Protein AF-A0A6J1DW12-F1 (afdb_monomer)

Solvent-accessible surface area (backbone atoms only — not comparable to full-atom values): 12666 Å² total; per-residue (Å²): 108,66,71,52,35,78,75,58,51,56,48,60,45,80,98,76,54,45,93,68,69,43,77,69,48,71,54,58,47,80,62,84,46,69,68,57,51,53,48,48,27,53,48,54,44,48,38,48,75,67,55,48,56,74,38,72,44,36,84,41,14,47,34,79,64,54,98,93,36,70,59,45,66,39,55,39,16,43,21,27,68,81,66,79,46,66,58,37,88,59,51,67,42,53,46,52,60,66,76,49,89,75,72,62,91,86,58,88,69,82,87,67,42,72,56,70,40,50,86,69,24,28,12,39,24,67,41,96,84,57,53,32,48,29,56,36,60,52,93,69,38,38,52,26,41,66,84,51,77,71,30,31,46,21,35,65,90,79,62,33,13,46,27,60,72,46,78,77,28,55,38,29,43,32,85,64,46,82,48,55,43,8,24,33,28,62,65,23,93,84,52,75,46,44,26,28,44,49,97,88,69,50,49,31,17,72,38,64,72,44,99,89,46,45,44,37,20,23,32,73,65,70,89,46,121

Radius of gyration: 19.71 Å; Cα contacts (8 Å, |Δi|>4): 432; chains: 1; bounding box: 54×45×56 Å

Sequence (225 aa):
MNGFIDHAGFVMEGSNPFPLFVSEYGYDQREVNDAENRFMNCFTAHLAQKDMDWVLWDWQGSYYYREGQAEPVETFGIFDSNWTQIKNHTFEKKFQLLQTMLQDPTSNASSSYVMYHPQSGQCILASNDNKGIFLSSCSTSSRWSHGGDGTSIKITTTGLCLKA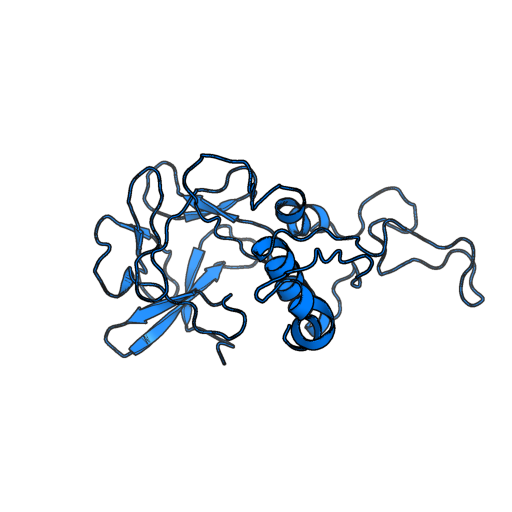NGEGLRVSLSSDCLSQQSVWRAISNSKLHLATFTQDGKNFCLQIESSNSSKIVTRSCICAN

Secondary structure (DSSP, 8-state):
-HHHHHHTGGGGSSSS-----EEEE---TT---HHHHHHHHHHHHHHHHHT--EEES---SB-SEETTEES-B-SSSSB-TTSSSBSSTTHHHHHTGGGS----TT--SPP-B--EETTTTEEEEE-TTSSBEEEE-GGGPPPEEE-STTB-EEETTT--EEE--STTPBPEEES--SSGGG-BEE-STTS--EEEE-TTS-EEEEEESSTT--BEEEEE--S--

Foldseek 3Di:
DVVCCVPFVVQCDDDHHDAGAAEEDFDQLVCPDPVRLVVQLLVLVVCLVVLHHYDYPDQDAFDCDDDHDGQHGDRRHQAHSVNPHGPRPQVCLLCVSSVDRQDDPPDPDDDWDWAADNSRSWTWAADPVQWAIFTDRSVRTFTWDDPAAFFFIAGPPPRWTWFAPDALDFITTHPPGNDQRRGWHQQAPSSSFIWGADPVGFIWTWDASDPPTRTIHTHGDDPSD

Mean predicted aligned error: 4.24 Å

pLDDT: mean 93.61, std 4.01, range [58.44, 98.06]

Organism: Momordica charantia (NCBI:txid3673)

Nearest PDB structures (foldseek):
  1ups-assembly2_B  TM=7.091E-01  e=2.714E-03  Clostridium perfringens
  2f2f-assembly2_D  TM=6.034E-01  e=5.301E-03  Aggregatibacter actinomycetemcomitans
  6ifb-assembly1_B  TM=5.621E-01  e=2.579E-02  Entamoeba histolytica HM-1:IMSS
  6ifa-assembly2_C  TM=5.456E-01  e=2.913E-02  Entamoeba histolytica HM-1:IMSS
  7zoi-assembly1_A  TM=5.850E-01  e=5.405E-01  Chitinophaga pinensis DSM 2588

InterPro domains:
  IPR017853 Glycoside hydrolase superfamily [SSF51445] (16-95)
  IPR035992 Ricin B-like lectins [SSF50370] (112-222)

Structure (mmCIF, N/CA/C/O backbone):
data_AF-A0A6J1DW12-F1
#
_entry.id   AF-A0A6J1DW12-F1
#
loop_
_atom_site.group_PDB
_atom_site.id
_atom_site.type_symbol
_atom_site.label_atom_id
_atom_site.label_alt_id
_atom_site.label_comp_id
_atom_site.label_asym_id
_atom_site.label_entity_id
_atom_site.label_seq_id
_atom_site.pdbx_PDB_ins_code
_atom_site.Cartn_x
_atom_site.Cartn_y
_atom_site.Cartn_z
_atom_site.occupancy
_atom_site.B_iso_or_equiv
_atom_site.auth_seq_id
_atom_site.auth_comp_id
_atom_site.auth_asym_id
_atom_site.auth_atom_id
_atom_site.pdbx_PDB_model_num
ATOM 1 N N . MET A 1 1 ? -5.446 -6.924 -11.463 1.00 87.38 1 MET A N 1
ATOM 2 C CA . MET A 1 1 ? -4.769 -7.913 -10.600 1.00 87.38 1 MET A CA 1
ATOM 3 C C . MET A 1 1 ? -5.013 -9.335 -11.067 1.00 87.38 1 MET A C 1
ATOM 5 O O . MET A 1 1 ? -4.037 -10.049 -11.197 1.00 87.38 1 MET A O 1
ATOM 9 N N . ASN A 1 2 ? -6.250 -9.708 -11.420 1.00 85.81 2 ASN A N 1
ATOM 10 C CA . ASN A 1 2 ? -6.590 -11.042 -11.949 1.00 85.81 2 ASN A CA 1
ATOM 11 C C . ASN A 1 2 ? -5.592 -11.554 -12.997 1.00 85.81 2 ASN A C 1
ATOM 13 O O . ASN A 1 2 ? -5.022 -12.609 -12.798 1.00 85.81 2 ASN A O 1
ATOM 17 N N . GLY A 1 3 ? -5.239 -10.742 -14.002 1.00 90.56 3 GLY A N 1
ATOM 18 C CA . GLY A 1 3 ? -4.232 -11.138 -14.995 1.00 90.56 3 GLY A CA 1
ATOM 19 C C . GLY A 1 3 ? -2.885 -11.590 -14.406 1.00 90.56 3 GLY A C 1
ATOM 20 O O . GLY A 1 3 ? -2.345 -12.588 -14.861 1.00 90.56 3 GLY A O 1
ATOM 21 N N . PHE A 1 4 ? -2.362 -10.926 -13.369 1.00 92.31 4 PHE A N 1
ATOM 22 C CA . PHE A 1 4 ? -1.130 -11.366 -12.698 1.00 92.31 4 PHE A CA 1
ATOM 23 C C . PHE A 1 4 ? -1.331 -12.692 -11.953 1.00 92.31 4 PHE A C 1
ATOM 25 O O . PHE A 1 4 ? -0.491 -13.583 -12.043 1.00 92.31 4 PHE A O 1
ATOM 32 N N . ILE A 1 5 ? -2.457 -12.843 -11.252 1.00 91.62 5 ILE A N 1
ATOM 33 C CA . ILE A 1 5 ? -2.786 -14.072 -10.517 1.00 91.62 5 ILE A CA 1
ATOM 34 C C . ILE A 1 5 ? -2.933 -15.254 -11.474 1.00 91.62 5 ILE A C 1
ATOM 36 O O . ILE A 1 5 ? -2.295 -16.281 -11.271 1.00 91.62 5 ILE A O 1
ATOM 40 N N . ASP A 1 6 ? -3.696 -15.075 -12.547 1.00 92.50 6 ASP A N 1
ATOM 41 C CA . ASP A 1 6 ? -4.030 -16.132 -13.499 1.00 92.50 6 ASP A CA 1
ATOM 42 C C . ASP A 1 6 ? -2.799 -16.634 -14.273 1.00 92.50 6 ASP A C 1
ATOM 44 O O . ASP A 1 6 ? -2.749 -17.801 -14.650 1.00 92.50 6 ASP A O 1
ATOM 48 N N . HIS A 1 7 ? -1.796 -15.775 -14.500 1.00 93.81 7 HIS A N 1
ATOM 49 C CA . HIS A 1 7 ? -0.618 -16.115 -15.310 1.00 93.81 7 HIS A CA 1
ATOM 50 C C . HIS A 1 7 ? 0.642 -16.423 -14.494 1.00 93.81 7 HIS A C 1
ATOM 52 O O . HIS A 1 7 ? 1.516 -17.130 -14.990 1.00 93.81 7 HIS A O 1
ATOM 58 N N . ALA A 1 8 ? 0.761 -15.898 -13.273 1.00 93.31 8 ALA A N 1
ATOM 59 C CA . ALA A 1 8 ? 1.947 -16.080 -12.437 1.00 93.31 8 ALA A CA 1
ATOM 60 C C . ALA A 1 8 ? 1.587 -16.411 -10.986 1.00 93.31 8 ALA A C 1
ATOM 62 O O . ALA A 1 8 ? 2.102 -17.377 -10.434 1.00 93.31 8 ALA A O 1
ATOM 63 N N . GLY A 1 9 ? 0.683 -15.646 -10.368 1.00 92.75 9 GLY A N 1
ATOM 64 C CA . GLY A 1 9 ? 0.400 -15.753 -8.934 1.00 92.75 9 GLY A CA 1
ATOM 65 C C . GLY A 1 9 ? -0.174 -17.099 -8.479 1.00 92.75 9 GLY A C 1
ATOM 66 O O . GLY A 1 9 ? 0.033 -17.478 -7.327 1.00 92.75 9 GLY A O 1
ATOM 67 N N . PHE A 1 10 ? -0.838 -17.844 -9.369 1.00 92.69 10 PHE A N 1
ATOM 68 C CA . PHE A 1 10 ? -1.450 -19.142 -9.065 1.00 92.69 10 PHE A CA 1
ATOM 69 C C . PHE A 1 10 ? -0.459 -20.177 -8.507 1.00 92.69 10 PHE A C 1
ATOM 71 O O . PHE A 1 10 ? -0.871 -21.077 -7.779 1.00 92.69 10 PHE A O 1
ATOM 78 N N . VAL A 1 11 ? 0.842 -20.055 -8.811 1.00 94.25 11 VAL A N 1
ATOM 79 C CA . VAL A 1 11 ? 1.869 -21.000 -8.332 1.00 94.25 11 VAL A CA 1
ATOM 80 C C . VAL A 1 11 ? 2.087 -20.931 -6.820 1.00 94.25 11 VAL A C 1
ATOM 82 O O . VAL A 1 11 ? 2.581 -21.890 -6.237 1.00 94.25 11 VAL A O 1
ATOM 85 N N . MET A 1 12 ? 1.710 -19.821 -6.179 1.00 92.88 12 MET A N 1
ATOM 86 C CA . MET A 1 12 ? 1.839 -19.628 -4.730 1.00 92.88 12 MET A CA 1
ATOM 87 C C . MET A 1 12 ? 0.662 -20.218 -3.937 1.00 92.88 12 MET A C 1
ATOM 89 O O . MET A 1 12 ? 0.625 -20.095 -2.713 1.00 92.88 12 MET A O 1
ATOM 93 N N . GLU A 1 13 ? -0.328 -20.809 -4.607 1.00 90.19 13 GLU A N 1
ATOM 94 C CA . GLU A 1 13 ? -1.544 -21.338 -3.986 1.00 90.19 13 GLU A CA 1
ATOM 95 C C . GLU A 1 13 ? -1.642 -22.869 -4.133 1.00 90.19 13 GLU A C 1
ATOM 97 O O . GLU A 1 13 ? -0.903 -23.504 -4.884 1.00 90.19 13 GLU A O 1
ATOM 102 N N . GLY A 1 14 ? -2.568 -23.486 -3.394 1.00 89.25 14 GLY A N 1
ATOM 103 C CA . GLY A 1 14 ? -2.809 -24.932 -3.435 1.00 89.25 14 GLY A CA 1
ATOM 104 C C . GLY A 1 14 ? -1.995 -25.744 -2.421 1.00 89.25 14 GLY A C 1
ATOM 105 O O . GLY A 1 14 ? -1.444 -25.215 -1.460 1.00 89.25 14 GLY A O 1
ATOM 106 N N . SER A 1 15 ? -1.975 -27.069 -2.602 1.00 92.75 15 SER A N 1
ATOM 107 C CA . SER A 1 15 ? -1.373 -28.012 -1.644 1.00 92.75 15 SER A CA 1
ATOM 108 C C . SER A 1 15 ? 0.153 -28.088 -1.707 1.00 92.75 15 SER A C 1
ATOM 110 O O . SER A 1 15 ? 0.763 -28.628 -0.789 1.00 92.75 15 SER A O 1
ATOM 112 N N . ASN A 1 16 ? 0.763 -27.604 -2.792 1.00 92.12 16 ASN A N 1
ATOM 113 C CA . ASN A 1 16 ? 2.212 -27.583 -2.977 1.00 92.12 16 ASN A CA 1
ATOM 114 C C . ASN A 1 16 ? 2.639 -26.257 -3.631 1.00 92.12 16 ASN A C 1
ATOM 116 O O . ASN A 1 16 ? 2.881 -26.231 -4.841 1.00 92.12 16 ASN A O 1
ATOM 120 N N . PRO A 1 17 ? 2.644 -25.154 -2.865 1.00 92.88 17 PRO A N 1
ATOM 121 C CA . PRO A 1 17 ? 2.970 -23.837 -3.392 1.00 92.88 17 PRO A CA 1
ATOM 122 C C . PRO A 1 17 ? 4.456 -23.738 -3.761 1.00 92.88 17 PRO A C 1
ATOM 124 O O . PRO A 1 17 ? 5.318 -24.304 -3.088 1.00 92.88 17 PRO A O 1
ATOM 127 N N . PHE A 1 18 ? 4.754 -22.978 -4.812 1.00 93.69 18 PHE A N 1
ATOM 128 C CA . PHE A 1 18 ? 6.108 -22.633 -5.239 1.00 93.69 18 PHE A CA 1
ATOM 129 C C . PHE A 1 18 ? 6.412 -21.160 -4.942 1.00 93.69 18 PHE A C 1
ATOM 131 O O . PHE A 1 18 ? 5.520 -20.315 -5.064 1.00 93.69 18 PHE A O 1
ATOM 138 N N . PRO A 1 19 ? 7.666 -20.828 -4.579 1.00 91.38 19 PRO A N 1
ATOM 139 C CA . PRO A 1 19 ? 8.071 -19.440 -4.421 1.00 91.38 19 PRO A CA 1
ATOM 140 C C . PRO A 1 19 ? 7.967 -18.709 -5.764 1.00 91.38 19 PRO A C 1
ATOM 142 O O . PRO A 1 19 ? 8.389 -19.227 -6.800 1.00 91.38 19 PRO A O 1
ATOM 145 N N . LEU A 1 20 ? 7.424 -17.494 -5.732 1.00 94.31 20 LEU A N 1
ATOM 146 C CA . LEU A 1 20 ? 7.337 -16.606 -6.884 1.00 94.31 20 LEU A CA 1
ATOM 147 C C . LEU A 1 20 ? 8.097 -15.319 -6.579 1.00 94.31 20 LEU A C 1
ATOM 149 O O . LEU A 1 20 ? 7.815 -14.637 -5.598 1.00 94.31 20 LEU A O 1
ATOM 153 N N . PHE A 1 21 ? 9.027 -14.987 -7.462 1.00 95.25 21 PHE A N 1
ATOM 154 C CA . PHE A 1 21 ? 9.823 -13.771 -7.417 1.00 95.25 21 PHE A CA 1
ATOM 155 C C . PHE A 1 21 ? 9.445 -12.889 -8.606 1.00 95.25 21 PHE A C 1
ATOM 157 O O . PHE A 1 21 ? 9.501 -13.340 -9.753 1.00 95.25 21 PHE A O 1
ATOM 164 N N . VAL A 1 22 ? 9.052 -11.638 -8.350 1.00 96.38 22 VAL A N 1
ATOM 165 C CA . VAL A 1 22 ? 8.739 -10.677 -9.418 1.00 96.38 22 VAL A CA 1
ATOM 166 C C . VAL A 1 22 ? 10.044 -10.077 -9.928 1.00 96.38 22 VAL A C 1
ATOM 168 O O . VAL A 1 22 ? 10.490 -9.036 -9.453 1.00 96.38 22 VAL A O 1
ATOM 171 N N . SER A 1 23 ? 10.673 -10.756 -10.884 1.00 95.06 23 SER A N 1
ATOM 172 C CA . SER A 1 23 ? 12.010 -10.402 -11.374 1.00 95.06 23 SER A CA 1
ATOM 173 C C . SER A 1 23 ? 12.074 -9.095 -12.161 1.00 95.06 23 SER A C 1
ATOM 175 O O . SER A 1 23 ? 13.156 -8.533 -12.294 1.00 95.06 23 SER A O 1
ATOM 177 N N . GLU A 1 24 ? 10.950 -8.637 -12.713 1.00 94.00 24 GLU A N 1
ATOM 178 C CA . GLU A 1 24 ? 10.886 -7.394 -13.474 1.00 94.00 24 GLU A CA 1
ATOM 179 C C . GLU A 1 24 ? 9.463 -6.828 -13.481 1.00 94.00 24 GLU A C 1
ATOM 181 O O . GLU A 1 24 ? 8.496 -7.516 -13.814 1.00 94.00 24 GLU A O 1
ATOM 186 N N . TYR A 1 25 ? 9.339 -5.557 -13.115 1.00 94.19 25 TYR A N 1
ATOM 187 C CA . TYR A 1 25 ? 8.160 -4.721 -13.328 1.00 94.19 25 TYR A CA 1
ATOM 188 C C . TYR A 1 25 ? 8.590 -3.256 -13.259 1.00 94.19 25 TYR A C 1
ATOM 190 O O . TYR A 1 25 ? 9.621 -2.947 -12.673 1.00 94.19 25 TYR A O 1
ATOM 198 N N . GLY A 1 26 ? 7.814 -2.339 -13.824 1.00 93.19 26 GLY A N 1
ATOM 199 C CA . GLY A 1 26 ? 8.182 -0.928 -13.853 1.00 93.19 26 GLY A CA 1
ATOM 200 C C . GLY A 1 26 ? 6.987 -0.035 -14.143 1.00 93.19 26 GLY A C 1
ATOM 201 O O . GLY A 1 26 ? 5.924 -0.509 -14.545 1.00 93.19 26 GLY A O 1
ATOM 202 N N . TYR A 1 27 ? 7.179 1.258 -13.915 1.00 94.56 27 TYR A N 1
ATOM 203 C CA . TYR A 1 27 ? 6.216 2.305 -14.239 1.00 94.56 27 TYR A CA 1
ATOM 204 C C . TYR A 1 27 ? 6.951 3.606 -14.554 1.00 94.56 27 TYR A C 1
ATOM 206 O O . TYR A 1 27 ? 8.077 3.820 -14.096 1.00 94.56 27 TYR A O 1
ATOM 214 N N . ASP A 1 28 ? 6.310 4.479 -15.316 1.00 94.88 28 ASP A N 1
ATOM 215 C CA . ASP A 1 28 ? 6.791 5.811 -15.630 1.00 94.88 28 ASP A CA 1
ATOM 216 C C . ASP A 1 28 ? 6.866 6.647 -14.347 1.00 94.88 28 ASP A C 1
ATOM 218 O O . ASP A 1 28 ? 5.854 7.015 -13.743 1.00 94.88 28 ASP A O 1
ATOM 222 N N . GLN A 1 29 ? 8.087 7.001 -13.944 1.00 94.38 29 GLN A N 1
ATOM 223 C CA . GLN A 1 29 ? 8.348 7.746 -12.713 1.00 94.38 29 GLN A CA 1
ATOM 224 C C . GLN A 1 29 ? 7.795 9.179 -12.747 1.00 94.38 29 GLN A C 1
ATOM 226 O O . GLN A 1 29 ? 7.803 9.864 -11.724 1.00 94.38 29 GLN A O 1
ATOM 231 N N . ARG A 1 30 ? 7.314 9.657 -13.902 1.00 93.19 30 ARG A N 1
ATOM 232 C CA . ARG A 1 30 ? 6.617 10.946 -14.036 1.00 93.19 30 ARG A CA 1
ATOM 233 C C . ARG A 1 30 ? 5.145 10.867 -13.632 1.00 93.19 30 ARG A C 1
ATOM 235 O O . ARG A 1 30 ? 4.523 11.911 -13.464 1.00 93.19 30 ARG A O 1
ATOM 242 N N . GLU A 1 31 ? 4.588 9.659 -13.520 1.00 92.75 31 GLU A N 1
ATOM 243 C CA . GLU A 1 31 ? 3.206 9.397 -13.095 1.00 92.75 31 GLU A CA 1
ATOM 244 C C . GLU A 1 31 ? 2.146 10.121 -13.939 1.00 92.75 31 GLU A C 1
ATOM 246 O O . GLU A 1 31 ? 1.103 10.542 -13.441 1.00 92.75 31 GLU A O 1
ATOM 251 N N . VAL A 1 32 ? 2.389 10.257 -15.245 1.00 95.00 32 VAL A N 1
ATOM 252 C CA . VAL A 1 32 ? 1.484 10.962 -16.172 1.00 95.00 32 VAL A CA 1
ATOM 253 C C . VAL A 1 32 ? 0.296 10.112 -16.636 1.00 95.00 32 VAL A C 1
ATOM 255 O O . VAL A 1 32 ? -0.635 10.641 -17.243 1.00 95.00 32 VAL A O 1
ATOM 258 N N . ASN A 1 33 ? 0.313 8.800 -16.372 1.00 95.25 33 ASN A N 1
ATOM 259 C CA . ASN A 1 33 ? -0.742 7.871 -16.765 1.00 95.25 33 ASN A CA 1
ATOM 260 C C . ASN A 1 33 ? -1.537 7.374 -15.550 1.00 95.25 33 ASN A C 1
ATOM 262 O O . ASN A 1 33 ? -1.099 6.518 -14.786 1.00 95.25 33 ASN A O 1
ATOM 266 N N . ASP A 1 34 ? -2.770 7.852 -15.429 1.00 93.12 34 ASP A N 1
ATOM 267 C CA . ASP A 1 34 ? -3.679 7.493 -14.341 1.00 93.12 34 ASP A CA 1
ATOM 268 C C . ASP A 1 34 ? -3.984 5.990 -14.224 1.00 93.12 34 ASP A C 1
ATOM 270 O O . ASP A 1 34 ? -4.193 5.482 -13.120 1.00 93.12 34 ASP A O 1
ATOM 274 N N . ALA A 1 35 ? -4.076 5.270 -15.346 1.00 93.00 35 ALA A N 1
ATOM 275 C CA . ALA A 1 35 ? -4.370 3.839 -15.330 1.00 93.00 35 ALA A CA 1
ATOM 276 C C . ALA A 1 35 ? -3.175 3.041 -14.796 1.00 93.00 35 ALA A C 1
ATOM 278 O O . ALA A 1 35 ? -3.361 2.154 -13.961 1.00 93.00 35 ALA A O 1
ATOM 279 N N . GLU A 1 36 ? -1.969 3.410 -15.217 1.00 94.00 36 GLU A N 1
ATOM 280 C CA . GLU A 1 36 ? -0.717 2.843 -14.723 1.00 94.00 36 GLU A CA 1
ATOM 281 C C . GLU A 1 36 ? -0.517 3.152 -13.235 1.00 94.00 36 GLU A C 1
ATOM 283 O O . GLU A 1 36 ? -0.318 2.237 -12.441 1.00 94.00 36 GLU A O 1
ATOM 288 N N . ASN A 1 37 ? -0.718 4.405 -12.818 1.00 92.31 37 ASN A N 1
ATOM 289 C CA . ASN A 1 37 ? -0.635 4.813 -11.414 1.00 92.31 37 ASN A CA 1
ATOM 290 C C . ASN A 1 37 ? -1.591 4.000 -10.520 1.00 92.31 37 ASN A C 1
ATOM 292 O O . ASN A 1 37 ? -1.226 3.551 -9.430 1.00 92.31 37 ASN A O 1
ATOM 296 N N . ARG A 1 38 ? -2.832 3.774 -10.979 1.00 90.88 38 ARG A N 1
ATOM 297 C CA . ARG A 1 38 ? -3.806 2.927 -10.269 1.00 90.88 38 ARG A CA 1
ATOM 298 C C . ARG A 1 38 ? -3.378 1.464 -10.226 1.00 90.88 38 ARG A C 1
ATOM 300 O O . ARG A 1 38 ? -3.543 0.825 -9.184 1.00 90.88 38 ARG A O 1
ATOM 307 N N . PHE A 1 39 ? -2.850 0.938 -11.331 1.00 92.38 39 PHE A N 1
ATOM 308 C CA . PHE A 1 39 ? -2.313 -0.419 -11.376 1.00 92.38 39 PHE A CA 1
ATOM 309 C C . PHE A 1 39 ? -1.173 -0.582 -10.372 1.00 92.38 39 PHE A C 1
ATOM 311 O O . PHE A 1 39 ? -1.228 -1.510 -9.569 1.00 92.38 39 PHE A O 1
ATOM 318 N N . MET A 1 40 ? -0.221 0.352 -10.341 1.00 93.19 40 MET A N 1
ATOM 319 C CA . MET A 1 40 ? 0.915 0.324 -9.421 1.00 93.19 40 MET A CA 1
ATOM 320 C C . MET A 1 40 ? 0.478 0.359 -7.962 1.00 93.19 40 MET A C 1
ATOM 322 O O . MET A 1 40 ? 0.945 -0.456 -7.177 1.00 93.19 40 MET A O 1
ATOM 326 N N . ASN A 1 41 ? -0.498 1.194 -7.600 1.00 92.12 41 ASN A N 1
ATOM 327 C CA . ASN A 1 41 ? -1.052 1.184 -6.243 1.00 92.12 41 ASN A CA 1
ATOM 328 C C . ASN A 1 41 ? -1.639 -0.191 -5.871 1.00 92.12 41 ASN A C 1
ATOM 330 O O . ASN A 1 41 ? -1.434 -0.677 -4.760 1.00 92.12 41 ASN A O 1
ATOM 334 N N . CYS A 1 42 ? -2.355 -0.841 -6.795 1.00 93.00 42 CYS A N 1
ATOM 335 C CA . CYS A 1 42 ? -2.902 -2.179 -6.560 1.00 93.00 42 CYS A CA 1
ATOM 336 C C . CYS A 1 42 ? -1.806 -3.250 -6.495 1.00 93.00 42 CYS A C 1
ATOM 338 O O . CYS A 1 42 ? -1.896 -4.165 -5.681 1.00 93.00 42 CYS A O 1
ATOM 340 N N . PHE A 1 43 ? -0.797 -3.154 -7.359 1.00 94.62 43 PHE A N 1
ATOM 341 C CA . PHE A 1 43 ? 0.282 -4.127 -7.450 1.00 94.62 43 PHE A CA 1
ATOM 342 C C . PHE A 1 43 ? 1.203 -4.046 -6.230 1.00 94.62 43 PHE A C 1
ATOM 344 O O . PHE A 1 43 ? 1.415 -5.058 -5.576 1.00 94.62 43 PHE A O 1
ATOM 351 N N . THR A 1 44 ? 1.622 -2.847 -5.819 1.00 93.50 44 THR A N 1
ATOM 352 C CA . THR A 1 44 ? 2.376 -2.616 -4.576 1.00 93.50 44 THR A CA 1
ATOM 353 C C . THR A 1 44 ? 1.615 -3.123 -3.351 1.00 93.50 44 THR A C 1
ATOM 355 O O . THR A 1 44 ? 2.196 -3.776 -2.488 1.00 93.50 44 THR A O 1
ATOM 358 N N . ALA A 1 45 ? 0.298 -2.893 -3.277 1.00 94.69 45 ALA A N 1
ATOM 359 C CA . ALA A 1 45 ? -0.517 -3.442 -2.194 1.00 94.69 45 ALA A CA 1
ATOM 360 C C . ALA A 1 45 ? -0.549 -4.978 -2.203 1.00 94.69 45 ALA A C 1
ATOM 362 O O . ALA A 1 45 ? -0.536 -5.595 -1.140 1.00 94.69 45 ALA A O 1
ATOM 363 N N . HIS A 1 46 ? -0.578 -5.592 -3.387 1.00 94.12 46 HIS A N 1
ATOM 364 C CA . HIS A 1 46 ? -0.536 -7.043 -3.535 1.00 94.12 46 HIS A CA 1
ATOM 365 C C . HIS A 1 46 ? 0.816 -7.627 -3.106 1.00 94.12 46 HIS A C 1
ATOM 367 O O . HIS A 1 46 ? 0.830 -8.577 -2.325 1.00 94.12 46 HIS A O 1
ATOM 373 N N . LEU A 1 47 ? 1.928 -7.021 -3.543 1.00 95.12 47 LEU A N 1
ATOM 374 C CA . LEU A 1 47 ? 3.281 -7.397 -3.118 1.00 95.12 47 LEU A CA 1
ATOM 375 C C . LEU A 1 47 ? 3.414 -7.324 -1.593 1.00 95.12 47 LEU A C 1
ATOM 377 O O . LEU A 1 47 ? 3.881 -8.277 -0.981 1.00 95.12 47 LEU A O 1
ATOM 381 N N . ALA A 1 48 ? 2.915 -6.249 -0.970 1.00 95.25 48 ALA A N 1
ATOM 382 C CA . ALA A 1 48 ? 2.932 -6.093 0.484 1.00 95.25 48 ALA A CA 1
ATOM 383 C C . ALA A 1 48 ? 2.044 -7.134 1.181 1.00 95.25 48 ALA A C 1
ATOM 385 O O . ALA A 1 48 ? 2.421 -7.722 2.189 1.00 95.25 48 ALA A O 1
ATOM 386 N N . GLN A 1 49 ? 0.849 -7.395 0.649 1.00 93.44 49 GLN A N 1
ATOM 387 C CA . GLN A 1 49 ? -0.065 -8.372 1.238 1.00 93.44 49 GLN A CA 1
ATOM 388 C C . GLN A 1 49 ? 0.506 -9.791 1.209 1.00 93.44 49 GLN A C 1
ATOM 390 O O . GLN A 1 49 ? 0.244 -10.561 2.130 1.00 93.44 49 GLN A O 1
ATOM 395 N N . LYS A 1 50 ? 1.219 -10.153 0.142 1.00 92.69 50 LYS A N 1
ATOM 396 C CA . LYS A 1 50 ? 1.801 -11.484 -0.051 1.00 92.69 50 LYS A CA 1
ATOM 397 C C . LYS A 1 50 ? 3.254 -11.584 0.432 1.00 92.69 50 LYS A C 1
ATOM 399 O O . LYS A 1 50 ? 3.786 -12.683 0.393 1.00 92.69 50 LYS A O 1
ATOM 404 N N . ASP A 1 51 ? 3.839 -10.477 0.897 1.00 94.50 51 ASP A N 1
ATOM 405 C CA . ASP A 1 51 ? 5.251 -10.351 1.292 1.00 94.50 51 ASP A CA 1
ATOM 406 C C . ASP A 1 51 ? 6.207 -10.931 0.236 1.00 94.50 51 ASP A C 1
ATOM 408 O O . ASP A 1 51 ? 7.049 -11.778 0.516 1.00 94.50 51 ASP A O 1
ATOM 412 N N . MET A 1 52 ? 5.988 -10.545 -1.024 1.00 93.50 52 MET A N 1
ATOM 413 C CA . MET A 1 52 ? 6.725 -11.094 -2.165 1.00 93.50 52 MET A CA 1
ATOM 414 C C . MET A 1 52 ? 8.055 -10.382 -2.379 1.00 93.50 52 MET A C 1
ATOM 416 O O . MET A 1 52 ? 8.114 -9.162 -2.262 1.00 93.50 52 MET A O 1
ATOM 420 N N . ASP A 1 53 ? 9.065 -11.119 -2.840 1.00 94.25 53 ASP A N 1
ATOM 421 C CA . ASP A 1 53 ? 10.295 -10.540 -3.379 1.00 94.25 53 ASP A CA 1
ATOM 422 C C . ASP A 1 53 ? 10.071 -9.958 -4.783 1.00 94.25 53 ASP A C 1
ATOM 424 O O . ASP A 1 53 ? 9.328 -10.506 -5.610 1.00 94.25 53 ASP A O 1
ATOM 428 N N . TRP A 1 54 ? 10.745 -8.844 -5.074 1.00 95.25 54 TRP A N 1
ATOM 429 C CA . TRP A 1 54 ? 10.530 -8.070 -6.294 1.00 95.25 54 TRP A CA 1
ATOM 430 C C . TRP A 1 54 ? 11.780 -7.303 -6.739 1.00 95.25 54 TRP A C 1
ATOM 432 O O . TRP A 1 54 ? 12.626 -6.937 -5.925 1.00 95.25 54 TRP A O 1
ATOM 442 N N . VAL A 1 55 ? 11.868 -7.009 -8.038 1.00 95.25 55 VAL A N 1
ATOM 443 C CA . VAL A 1 55 ? 12.876 -6.124 -8.639 1.00 95.25 55 VAL A CA 1
ATOM 444 C C . VAL A 1 55 ? 12.190 -5.135 -9.572 1.00 95.25 55 VAL A C 1
ATOM 446 O O . VAL A 1 55 ? 11.519 -5.520 -10.529 1.00 95.25 55 VAL A O 1
ATOM 449 N N . LEU A 1 56 ? 12.348 -3.845 -9.267 1.00 94.31 56 LEU A N 1
ATOM 450 C CA . LEU A 1 56 ? 11.806 -2.760 -10.076 1.00 94.31 56 LEU A CA 1
ATOM 451 C C . LEU A 1 56 ? 12.794 -2.385 -11.189 1.00 94.31 56 LEU A C 1
ATOM 453 O O . LEU A 1 56 ? 13.958 -2.091 -10.918 1.00 94.31 56 LEU A O 1
ATOM 457 N N . TRP A 1 57 ? 12.299 -2.355 -12.421 1.00 92.62 57 TRP A N 1
ATOM 458 C CA . TRP A 1 57 ? 12.966 -1.793 -13.584 1.00 92.62 57 TRP A CA 1
ATOM 459 C C . TRP A 1 57 ? 12.687 -0.279 -13.655 1.00 92.62 57 TRP A C 1
ATOM 461 O O . TRP A 1 57 ? 11.535 0.122 -13.826 1.00 92.62 57 TRP A O 1
ATOM 471 N N . ASP A 1 58 ? 13.680 0.596 -13.507 1.00 90.69 58 ASP A N 1
ATOM 472 C CA . ASP A 1 58 ? 15.093 0.319 -13.203 1.00 90.69 58 ASP A CA 1
ATOM 473 C C . ASP A 1 58 ? 15.718 1.386 -12.284 1.00 90.69 58 ASP A C 1
ATOM 475 O O . ASP A 1 58 ? 15.119 2.411 -11.959 1.00 90.69 58 ASP A O 1
ATOM 479 N N . TRP A 1 59 ? 16.954 1.147 -11.839 1.00 92.19 59 TRP A N 1
ATOM 480 C CA . TRP A 1 59 ? 17.735 2.107 -11.045 1.00 92.19 59 TRP A CA 1
ATOM 481 C C . TRP A 1 59 ? 18.446 3.166 -11.917 1.00 92.19 59 TRP A C 1
ATOM 483 O O . TRP A 1 59 ? 19.347 3.854 -11.447 1.00 92.19 59 TRP A O 1
ATOM 493 N N . GLN A 1 60 ? 18.109 3.275 -13.203 1.00 94.25 60 GLN A N 1
ATOM 494 C CA . GLN A 1 60 ? 18.834 4.079 -14.186 1.00 94.25 60 GLN A CA 1
ATOM 495 C C . GLN A 1 60 ? 18.376 5.547 -14.186 1.00 94.25 60 GLN A C 1
ATOM 497 O O . GLN A 1 60 ? 17.306 5.887 -13.679 1.00 94.25 60 GLN A O 1
ATOM 502 N N . GLY A 1 61 ? 19.197 6.429 -14.766 1.00 96.06 61 GLY A N 1
ATOM 503 C CA . GLY A 1 61 ? 18.849 7.830 -15.040 1.00 96.06 61 GLY A CA 1
ATOM 504 C C . GLY A 1 61 ? 18.725 8.156 -16.534 1.00 96.06 61 GLY A C 1
ATOM 505 O O . GLY A 1 61 ? 17.728 8.726 -16.988 1.00 96.06 61 GLY A O 1
ATOM 506 N N . SER A 1 62 ? 19.733 7.770 -17.315 1.00 95.94 62 SER A N 1
ATOM 507 C CA . SER A 1 62 ? 19.828 7.975 -18.767 1.00 95.94 62 SER A CA 1
ATOM 508 C C . SER A 1 62 ? 20.550 6.806 -19.444 1.00 95.94 62 SER A C 1
ATOM 510 O O . SER A 1 62 ? 21.228 6.019 -18.784 1.00 95.94 62 SER A O 1
ATOM 512 N N . TYR A 1 63 ? 20.427 6.703 -20.767 1.00 96.44 63 TYR A N 1
ATOM 513 C CA . TYR A 1 63 ? 21.226 5.788 -21.585 1.00 96.44 63 TYR A CA 1
ATOM 514 C C . TYR A 1 63 ? 22.382 6.522 -22.236 1.00 96.44 63 TYR A C 1
ATOM 516 O O . TYR A 1 63 ? 22.153 7.572 -22.809 1.00 96.44 63 TYR A O 1
ATOM 524 N N . TYR A 1 64 ? 23.562 5.909 -22.338 1.00 95.38 64 TYR A N 1
ATOM 5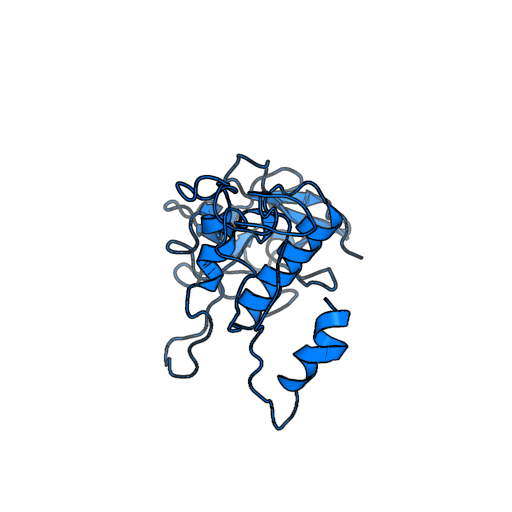25 C CA . TYR A 1 64 ? 24.611 6.457 -23.209 1.00 95.38 64 TYR A CA 1
ATOM 526 C C . TYR A 1 64 ? 24.127 6.602 -24.666 1.00 95.38 64 TYR A C 1
ATOM 528 O O . TYR A 1 64 ? 24.304 7.634 -25.315 1.00 95.38 64 TYR A O 1
ATOM 536 N N . TYR A 1 65 ? 23.455 5.567 -25.176 1.00 96.00 65 TYR A N 1
ATOM 537 C CA . TYR A 1 65 ? 22.819 5.571 -26.488 1.00 96.00 65 TYR A CA 1
ATOM 538 C C . TYR A 1 65 ? 21.643 4.596 -26.507 1.00 96.00 65 TYR A C 1
ATOM 540 O O . TYR A 1 65 ? 21.789 3.445 -26.092 1.00 96.00 65 TYR A O 1
ATOM 548 N N . ARG A 1 66 ? 20.489 5.028 -27.014 1.00 95.00 66 ARG A N 1
ATOM 549 C CA . ARG A 1 66 ? 19.314 4.172 -27.218 1.00 95.00 66 ARG A CA 1
ATOM 550 C C . ARG A 1 66 ? 18.510 4.678 -28.408 1.00 95.00 66 ARG A C 1
ATOM 552 O O . ARG A 1 66 ? 18.307 5.876 -28.558 1.00 95.00 66 ARG A O 1
ATOM 559 N N . GLU A 1 67 ? 18.072 3.751 -29.260 1.00 95.12 67 GLU A N 1
ATOM 560 C CA . GLU A 1 67 ? 17.120 4.027 -30.352 1.00 95.12 67 GLU A CA 1
ATOM 561 C C . GLU A 1 67 ? 17.513 5.208 -31.260 1.00 95.12 67 GLU A C 1
ATOM 563 O O . GLU A 1 67 ? 16.683 6.005 -31.687 1.00 95.12 67 GLU A O 1
ATOM 568 N N . GLY A 1 68 ? 18.804 5.332 -31.576 1.00 96.31 68 GLY A N 1
ATOM 569 C CA . GLY A 1 68 ? 19.283 6.388 -32.469 1.00 96.31 68 GLY A CA 1
ATOM 570 C C . GLY A 1 68 ? 19.662 7.695 -31.769 1.00 96.31 68 GLY A C 1
ATOM 571 O O . GLY A 1 68 ? 20.191 8.591 -32.426 1.00 96.31 68 GLY A O 1
ATOM 572 N N . GLN A 1 69 ? 19.417 7.816 -30.463 1.00 96.75 69 GLN A N 1
ATOM 573 C CA . GLN A 1 69 ? 19.672 9.025 -29.684 1.00 96.75 69 GLN A CA 1
ATOM 574 C C . GLN A 1 69 ? 20.766 8.789 -28.641 1.00 96.75 69 GLN A C 1
ATOM 576 O O . GLN A 1 69 ? 20.794 7.750 -27.982 1.00 96.75 69 GLN A O 1
ATOM 581 N N . ALA A 1 70 ? 21.664 9.764 -28.495 1.00 96.06 70 ALA A N 1
ATOM 582 C CA . ALA A 1 70 ? 22.642 9.804 -27.411 1.00 96.06 70 ALA A CA 1
ATOM 583 C C . ALA A 1 70 ? 22.018 10.453 -26.170 1.00 96.06 70 ALA A C 1
ATOM 585 O O . ALA A 1 70 ? 21.281 11.430 -26.306 1.00 96.06 70 ALA A O 1
ATOM 586 N N . GLU A 1 71 ? 22.317 9.917 -24.987 1.00 95.06 71 GLU A N 1
ATOM 587 C CA . GLU A 1 71 ? 21.833 10.440 -23.700 1.00 95.06 71 GLU A CA 1
ATOM 588 C C . GLU A 1 71 ? 20.296 10.570 -23.539 1.00 95.06 71 GLU A C 1
ATOM 590 O O . GLU A 1 71 ? 19.843 11.499 -22.862 1.00 95.06 71 GLU A O 1
ATOM 595 N N . PRO A 1 72 ? 19.434 9.692 -24.111 1.00 97.06 72 PRO A N 1
ATOM 596 C CA . PRO A 1 72 ? 18.007 9.779 -23.831 1.00 97.06 72 PRO A CA 1
ATOM 597 C C . PRO A 1 72 ? 17.724 9.405 -22.369 1.00 97.06 72 PRO A C 1
ATOM 599 O O . PRO A 1 72 ? 18.299 8.465 -21.811 1.00 97.06 72 PRO A O 1
ATOM 602 N N . VAL A 1 73 ? 16.809 10.151 -21.750 1.00 95.69 73 VAL A N 1
ATOM 603 C CA . VAL A 1 73 ? 16.379 9.952 -20.359 1.00 95.69 73 VAL A CA 1
ATOM 604 C C . VAL A 1 73 ? 15.560 8.669 -20.236 1.00 95.69 73 VAL A C 1
ATOM 606 O O . VAL A 1 73 ? 14.625 8.466 -21.009 1.00 95.69 73 VAL A O 1
ATOM 609 N N . GLU A 1 74 ? 15.851 7.846 -19.225 1.00 95.94 74 GLU A N 1
ATOM 610 C CA . GLU A 1 74 ? 14.999 6.709 -18.870 1.00 95.94 74 GLU A CA 1
ATOM 611 C C . GLU A 1 74 ? 13.855 7.201 -17.970 1.00 95.94 74 GLU A C 1
ATOM 613 O O . GLU A 1 74 ? 14.049 7.675 -16.846 1.00 95.94 74 GLU A O 1
ATOM 618 N N . THR A 1 75 ? 12.634 7.173 -18.497 1.00 94.81 75 THR A N 1
ATOM 619 C CA . THR A 1 75 ? 11.429 7.631 -17.794 1.00 94.81 75 THR A CA 1
ATOM 620 C C . THR A 1 75 ? 10.951 6.652 -16.722 1.00 94.81 75 THR A C 1
ATOM 622 O O . THR A 1 75 ? 10.386 7.091 -15.724 1.00 94.81 75 THR A O 1
ATOM 625 N N . PHE A 1 76 ? 11.219 5.357 -16.886 1.00 95.50 76 PHE A N 1
ATOM 626 C C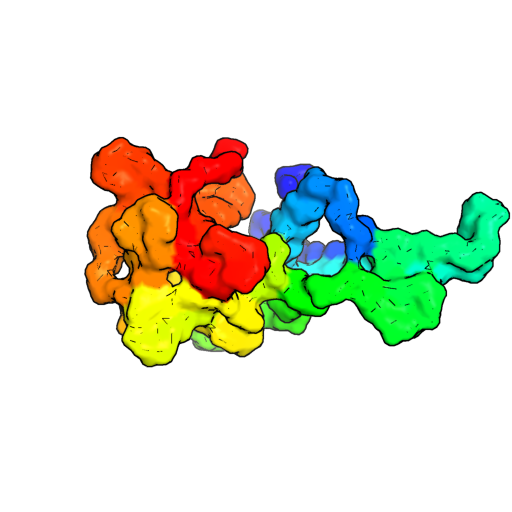A . PHE A 1 76 ? 10.941 4.303 -15.905 1.00 95.50 76 PHE A CA 1
ATOM 627 C C . PHE A 1 76 ? 12.018 4.234 -14.812 1.00 95.50 76 PHE A C 1
ATOM 629 O O . PHE A 1 76 ? 11.810 3.612 -13.773 1.00 95.50 76 PHE A O 1
ATOM 636 N N . GLY A 1 77 ? 13.138 4.925 -15.021 1.00 96.00 77 GLY A N 1
ATOM 637 C CA . GLY A 1 77 ? 14.286 4.901 -14.133 1.00 96.00 77 GLY A CA 1
ATOM 638 C C . GLY A 1 77 ? 14.150 5.816 -12.927 1.00 96.00 77 GLY A C 1
ATOM 639 O O . GLY A 1 77 ? 13.675 6.959 -13.027 1.00 96.00 77 GLY A O 1
ATOM 640 N N . ILE A 1 78 ? 14.580 5.291 -11.779 1.00 95.62 78 ILE A N 1
ATOM 641 C CA . ILE A 1 78 ? 14.481 5.925 -10.459 1.00 95.62 78 ILE A CA 1
ATOM 642 C C . ILE A 1 78 ? 15.272 7.234 -10.399 1.00 95.62 78 ILE A C 1
ATOM 644 O O . ILE A 1 78 ? 14.804 8.199 -9.785 1.00 95.62 78 ILE A O 1
ATOM 648 N N . PHE A 1 79 ? 16.444 7.300 -11.034 1.00 96.69 79 PHE A N 1
ATOM 649 C CA . PHE A 1 79 ? 17.281 8.495 -11.004 1.00 96.69 79 PHE A CA 1
ATOM 650 C C . PHE A 1 79 ? 16.892 9.519 -12.071 1.00 96.69 79 PHE A C 1
ATOM 652 O O . PHE A 1 79 ? 16.254 9.233 -13.087 1.00 96.69 79 PHE A O 1
ATOM 659 N N . ASP A 1 80 ? 17.272 10.768 -11.827 1.00 95.31 80 ASP A N 1
ATOM 660 C CA . ASP A 1 80 ? 17.271 11.803 -12.846 1.00 95.31 80 ASP A CA 1
ATOM 661 C C . ASP A 1 80 ? 18.354 11.557 -13.907 1.00 95.31 80 ASP A C 1
ATOM 663 O O . ASP A 1 80 ? 19.252 10.736 -13.737 1.00 95.31 80 ASP A O 1
ATOM 667 N N . SER A 1 81 ? 18.275 12.276 -15.027 1.00 95.06 81 SER A N 1
ATOM 668 C CA . SER A 1 81 ? 19.204 12.104 -16.154 1.00 95.06 81 SER A CA 1
ATOM 669 C C . SER A 1 81 ? 20.667 12.359 -15.788 1.00 95.06 81 SER A C 1
ATOM 671 O O . SER A 1 81 ? 21.563 11.896 -16.481 1.00 95.06 81 SER A O 1
ATOM 673 N N . ASN A 1 82 ? 20.907 13.101 -14.705 1.00 94.31 82 ASN A N 1
ATOM 674 C CA . ASN A 1 82 ? 22.241 13.417 -14.208 1.00 94.31 82 ASN A CA 1
ATOM 675 C C . ASN A 1 82 ? 22.751 12.394 -13.183 1.00 94.31 82 ASN A C 1
ATOM 677 O O . ASN A 1 82 ? 23.884 12.530 -12.730 1.00 94.31 82 ASN A O 1
ATOM 681 N N . TRP A 1 83 ? 21.939 11.396 -12.812 1.00 95.31 83 TRP A N 1
ATOM 682 C CA . TRP A 1 83 ? 22.275 10.366 -11.825 1.00 95.31 83 TRP A CA 1
ATOM 683 C C . TRP A 1 83 ? 22.584 10.921 -10.427 1.00 95.31 83 TRP A C 1
ATOM 685 O O . TRP A 1 83 ? 23.360 10.343 -9.667 1.00 95.31 83 TRP A O 1
ATOM 695 N N . THR A 1 84 ? 21.990 12.065 -10.081 1.00 95.31 84 THR A N 1
ATOM 696 C CA . THR A 1 84 ? 22.277 12.786 -8.831 1.00 95.31 84 THR A CA 1
ATOM 697 C C . THR A 1 84 ? 21.181 12.651 -7.786 1.00 95.31 84 THR A C 1
ATOM 699 O O . THR A 1 84 ? 21.461 12.742 -6.591 1.00 95.31 84 THR A O 1
ATOM 702 N N . GLN A 1 85 ? 19.937 12.438 -8.210 1.00 95.25 85 GLN A N 1
ATOM 703 C CA . GLN A 1 85 ? 18.786 12.419 -7.312 1.00 95.25 85 GLN A CA 1
ATOM 704 C C . GLN A 1 85 ? 17.684 11.501 -7.825 1.00 95.25 85 GLN A C 1
ATOM 706 O O . GLN A 1 85 ? 17.554 11.259 -9.024 1.00 95.25 85 GLN A O 1
ATOM 711 N N . ILE A 1 86 ? 16.853 11.020 -6.902 1.00 95.38 86 ILE A N 1
ATOM 712 C CA . ILE A 1 86 ? 15.631 10.292 -7.241 1.00 95.38 86 ILE A CA 1
ATOM 713 C C . ILE A 1 86 ? 14.660 11.260 -7.931 1.00 95.38 86 ILE A C 1
ATOM 715 O O . ILE A 1 86 ? 14.305 12.299 -7.370 1.00 95.38 86 ILE A O 1
ATOM 719 N N . LYS A 1 87 ? 14.215 10.904 -9.141 1.00 93.69 87 LYS A N 1
ATOM 720 C CA . LYS A 1 87 ? 13.331 11.724 -9.983 1.00 93.69 87 LYS A CA 1
ATOM 721 C C . LYS A 1 87 ? 11.941 11.880 -9.364 1.00 93.69 87 LYS A 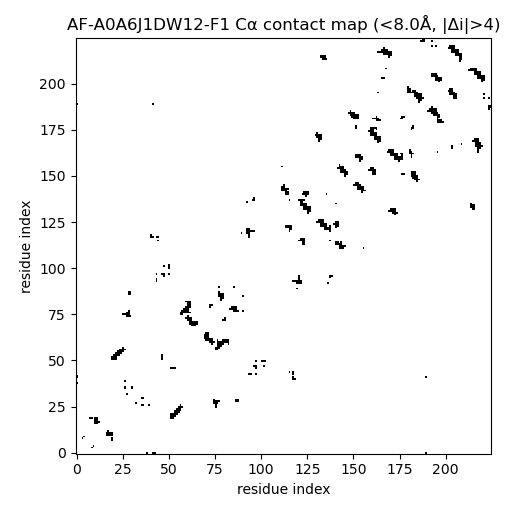C 1
ATOM 723 O O . LYS A 1 87 ? 11.384 12.974 -9.343 1.00 93.69 87 LYS A O 1
ATOM 728 N N . ASN A 1 88 ? 11.385 10.788 -8.843 1.00 93.62 88 ASN A N 1
ATOM 729 C CA . ASN A 1 88 ? 10.092 10.786 -8.170 1.00 93.62 88 ASN A CA 1
ATOM 730 C C . ASN A 1 88 ? 10.278 10.940 -6.657 1.00 93.62 88 ASN A C 1
ATOM 732 O O . ASN A 1 88 ? 10.561 9.977 -5.949 1.00 93.62 88 ASN A O 1
ATOM 736 N N . HIS A 1 89 ? 10.055 12.144 -6.130 1.00 91.06 89 HIS A N 1
ATOM 737 C CA . HIS A 1 89 ? 10.226 12.435 -4.699 1.00 91.06 89 HIS A CA 1
ATOM 738 C C . HIS A 1 89 ? 9.325 11.609 -3.759 1.00 91.06 89 HIS A C 1
ATOM 740 O O . HIS A 1 89 ? 9.528 11.621 -2.544 1.00 91.06 89 HIS A O 1
ATOM 746 N N . THR A 1 90 ? 8.312 10.909 -4.283 1.00 89.94 90 THR A N 1
ATOM 747 C CA . THR A 1 90 ? 7.451 10.016 -3.491 1.00 89.94 90 THR A CA 1
ATOM 748 C C . THR A 1 90 ? 7.881 8.550 -3.534 1.00 89.94 90 THR A C 1
ATOM 750 O O . THR A 1 90 ? 7.358 7.756 -2.753 1.00 89.94 90 THR A O 1
ATOM 753 N N . PHE A 1 91 ? 8.859 8.202 -4.378 1.00 92.12 91 PHE A N 1
ATOM 754 C CA . PHE A 1 91 ? 9.334 6.839 -4.605 1.00 92.12 91 PHE A CA 1
ATOM 755 C C . PHE A 1 91 ? 9.645 6.098 -3.302 1.00 92.12 91 PHE A C 1
ATOM 757 O O . PHE A 1 91 ? 9.043 5.067 -3.011 1.00 92.12 91 PHE A O 1
ATOM 764 N N . GLU A 1 92 ? 10.521 6.663 -2.469 1.00 91.38 92 GLU A N 1
ATOM 765 C CA . GLU A 1 92 ? 10.956 6.024 -1.222 1.00 91.38 92 GLU A CA 1
ATOM 766 C C . GLU A 1 92 ? 9.776 5.696 -0.302 1.00 91.38 92 GLU A C 1
ATOM 768 O O . GLU A 1 92 ? 9.718 4.617 0.282 1.00 91.38 92 GLU A O 1
ATOM 773 N N . LYS A 1 93 ? 8.785 6.594 -0.217 1.00 91.00 93 LYS A N 1
ATOM 774 C CA . LYS A 1 93 ? 7.584 6.375 0.601 1.00 91.00 93 LYS A CA 1
ATOM 775 C C . LYS A 1 93 ? 6.736 5.233 0.048 1.00 91.00 93 LYS A C 1
ATOM 777 O O . LYS A 1 93 ? 6.256 4.419 0.827 1.00 91.00 93 LYS A O 1
ATOM 782 N N . LYS A 1 94 ? 6.568 5.145 -1.276 1.00 91.00 94 LYS A N 1
ATOM 783 C CA . LYS A 1 94 ? 5.775 4.083 -1.920 1.00 91.00 94 LYS A CA 1
ATOM 784 C C . LYS A 1 94 ? 6.347 2.690 -1.657 1.00 91.00 94 LYS A C 1
ATOM 786 O O . LYS A 1 94 ? 5.571 1.766 -1.418 1.00 91.00 94 LYS A O 1
ATOM 791 N N . PHE A 1 95 ? 7.674 2.563 -1.638 1.00 91.94 95 PHE A N 1
ATOM 792 C CA . PHE A 1 95 ? 8.371 1.284 -1.467 1.00 91.94 95 PHE A CA 1
ATOM 793 C C . PHE A 1 95 ? 8.802 0.975 -0.029 1.00 91.94 95 PHE A C 1
ATOM 795 O O . PHE A 1 95 ? 9.191 -0.157 0.244 1.00 91.94 95 PHE A O 1
ATOM 802 N N . GLN A 1 96 ? 8.680 1.919 0.909 1.00 93.44 96 GLN A N 1
ATOM 803 C CA . GLN A 1 96 ? 9.135 1.747 2.294 1.00 93.44 96 GLN A CA 1
ATOM 804 C C . GLN A 1 96 ? 8.594 0.471 2.959 1.00 93.44 96 GLN A C 1
ATOM 806 O O . GLN A 1 96 ? 9.342 -0.237 3.626 1.00 93.44 96 GLN A O 1
ATOM 811 N N . LEU A 1 97 ? 7.298 0.173 2.798 1.00 95.38 97 LEU A N 1
ATOM 812 C CA . LEU A 1 97 ? 6.692 -1.021 3.399 1.00 95.38 97 LEU A CA 1
ATOM 813 C C . LEU A 1 97 ? 7.225 -2.315 2.763 1.00 95.38 97 LEU A C 1
ATOM 815 O O . LEU A 1 97 ? 7.461 -3.291 3.467 1.00 95.38 97 LEU A O 1
ATOM 819 N N . LEU A 1 98 ? 7.449 -2.299 1.448 1.00 94.62 98 LEU A N 1
ATOM 820 C CA . LEU A 1 98 ? 7.932 -3.447 0.679 1.00 94.62 98 LEU A CA 1
ATOM 821 C C . LEU A 1 98 ? 9.392 -3.821 0.970 1.00 94.62 98 LEU A C 1
ATOM 823 O O . LEU A 1 98 ? 9.840 -4.880 0.552 1.00 94.62 98 LEU A O 1
ATOM 827 N N . GLN A 1 99 ? 10.137 -2.955 1.658 1.00 93.19 99 GLN A N 1
ATOM 828 C CA . GLN A 1 99 ? 11.506 -3.222 2.109 1.00 93.19 99 GLN A CA 1
ATOM 829 C C . GLN A 1 99 ? 11.555 -3.896 3.490 1.00 93.19 99 GLN A C 1
ATOM 831 O O . GLN A 1 99 ? 12.635 -4.102 4.041 1.00 93.19 99 GLN A O 1
ATOM 836 N N . THR A 1 100 ? 10.398 -4.194 4.086 1.00 92.38 10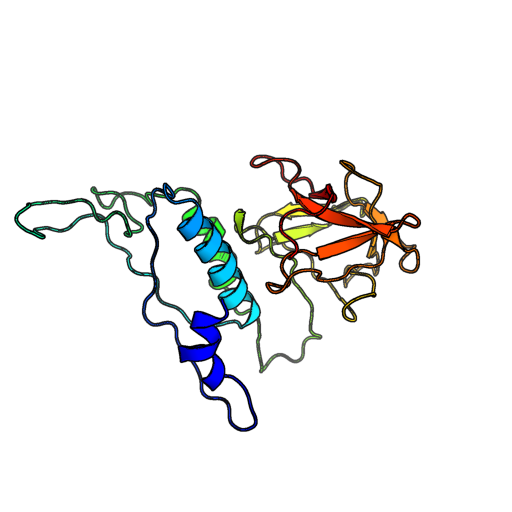0 THR A N 1
ATOM 837 C CA . THR A 1 100 ? 10.296 -4.829 5.405 1.00 92.38 100 THR A CA 1
ATOM 838 C C . THR A 1 100 ? 9.799 -6.262 5.277 1.00 92.38 100 THR A C 1
ATOM 840 O O . THR A 1 100 ? 8.999 -6.544 4.398 1.00 92.38 100 THR A O 1
ATOM 843 N N . MET A 1 101 ? 10.231 -7.146 6.181 1.00 92.31 101 MET A N 1
ATOM 844 C CA . MET A 1 101 ? 9.675 -8.497 6.305 1.00 92.31 101 MET A CA 1
ATOM 845 C C . MET A 1 101 ? 8.290 -8.414 6.962 1.00 92.31 101 MET A C 1
ATOM 847 O O . MET A 1 101 ? 8.190 -8.156 8.168 1.00 92.31 101 MET A O 1
ATOM 851 N N . LEU A 1 102 ? 7.220 -8.571 6.177 1.00 94.00 102 LEU A N 1
ATOM 852 C CA . LEU A 1 102 ? 5.836 -8.449 6.654 1.00 94.00 102 LEU A CA 1
ATOM 853 C C . LEU A 1 102 ? 5.285 -9.769 7.196 1.00 94.00 102 LEU A C 1
ATOM 855 O O . LEU A 1 102 ? 4.427 -9.755 8.084 1.00 94.00 102 LEU A O 1
ATOM 859 N N . GLN A 1 103 ? 5.778 -10.894 6.686 1.00 92.62 103 GLN A N 1
ATOM 860 C CA . GLN A 1 103 ? 5.400 -12.243 7.073 1.00 92.62 103 GLN A CA 1
ATOM 861 C C . GLN A 1 103 ? 6.655 -13.043 7.414 1.00 92.62 103 GLN A C 1
ATOM 863 O O . GLN A 1 103 ? 7.351 -13.557 6.549 1.00 92.62 103 GLN A O 1
ATOM 868 N N . ASP A 1 104 ? 6.922 -13.180 8.711 1.00 91.31 104 ASP A N 1
ATOM 869 C CA . ASP A 1 104 ? 8.013 -14.013 9.209 1.00 91.31 104 ASP A CA 1
ATOM 870 C C . ASP A 1 104 ? 7.480 -15.401 9.602 1.00 91.31 104 ASP A C 1
ATOM 872 O O . ASP A 1 104 ? 6.873 -15.534 10.673 1.00 91.31 104 ASP A O 1
ATOM 876 N N . PRO A 1 105 ? 7.700 -16.448 8.784 1.00 87.12 105 PRO A N 1
ATOM 877 C CA . PRO A 1 105 ? 7.236 -17.799 9.094 1.00 87.12 105 PRO A CA 1
ATOM 878 C C . PRO A 1 105 ? 7.973 -18.430 10.286 1.00 87.12 105 PRO A C 1
ATOM 880 O O . PRO A 1 105 ? 7.545 -19.470 10.783 1.00 87.12 105 PRO A O 1
ATOM 883 N N . THR A 1 106 ? 9.076 -17.831 10.746 1.00 92.81 106 THR A N 1
ATOM 884 C CA . THR A 1 106 ? 9.870 -18.314 11.885 1.00 92.81 106 THR A CA 1
ATOM 885 C C . THR A 1 106 ? 9.514 -17.623 13.202 1.00 92.81 106 THR A C 1
ATOM 887 O O . THR A 1 106 ? 9.958 -18.052 14.271 1.00 92.81 106 THR A O 1
ATOM 890 N N . SER A 1 107 ? 8.696 -16.568 13.153 1.00 93.12 107 SER A N 1
ATOM 891 C CA . SER A 1 107 ? 8.321 -15.793 14.330 1.00 93.12 107 SER A CA 1
ATOM 892 C C . SER A 1 107 ? 7.291 -16.512 15.199 1.00 93.12 107 SER A C 1
ATOM 894 O O . SER A 1 107 ? 6.267 -16.996 14.726 1.00 93.12 107 SER A O 1
ATOM 896 N N . ASN A 1 108 ? 7.520 -16.490 16.514 1.00 93.50 108 ASN A N 1
ATOM 897 C CA . ASN A 1 108 ? 6.550 -16.938 17.520 1.00 93.50 108 ASN A CA 1
ATOM 898 C C . ASN A 1 108 ? 5.615 -15.808 17.991 1.00 93.50 108 ASN A C 1
ATOM 900 O O . ASN A 1 108 ? 4.808 -16.007 18.902 1.00 93.50 108 ASN A O 1
ATOM 904 N N . ALA A 1 109 ? 5.756 -14.597 17.443 1.00 90.12 109 ALA A N 1
ATOM 905 C CA . ALA A 1 109 ? 4.913 -13.473 17.818 1.00 90.12 109 ALA A CA 1
ATOM 906 C C . ALA A 1 109 ? 3.482 -13.681 17.303 1.00 90.12 109 ALA A C 1
ATOM 908 O O . ALA A 1 109 ? 3.257 -14.180 16.202 1.00 90.12 109 ALA A O 1
ATOM 909 N N . SER A 1 110 ? 2.495 -13.240 18.082 1.00 90.44 110 SER A N 1
ATOM 910 C CA . SER A 1 110 ? 1.105 -13.210 17.627 1.00 90.44 110 SER A CA 1
ATOM 911 C C . SER A 1 110 ? 0.962 -12.340 16.377 1.00 90.44 110 SER A C 1
ATOM 913 O O . SER A 1 110 ? 1.433 -11.197 16.365 1.00 90.44 110 SER A O 1
ATOM 915 N N . SER A 1 111 ? 0.259 -12.846 15.364 1.00 92.12 111 SER A N 1
ATOM 916 C CA . SER A 1 111 ? 0.010 -12.115 14.124 1.00 92.12 111 SER A CA 1
ATOM 917 C C . SER A 1 111 ? -0.752 -10.816 14.381 1.00 92.12 111 SER A C 1
ATOM 919 O O . SER A 1 111 ? -1.676 -10.750 15.195 1.00 92.12 111 SER A O 1
ATOM 921 N N . SER A 1 112 ? -0.375 -9.771 13.654 1.00 95.19 112 SER A N 1
ATOM 922 C CA . SER A 1 112 ? -1.067 -8.486 13.659 1.00 95.19 112 SER A CA 1
ATOM 923 C C . SER A 1 112 ? -1.048 -7.886 12.262 1.00 95.19 112 SER A C 1
ATOM 925 O O . SER A 1 112 ? -0.241 -8.266 11.418 1.00 95.19 112 SER A O 1
ATOM 927 N N . TYR A 1 113 ? -1.942 -6.939 12.027 1.00 95.69 113 TYR A N 1
ATOM 928 C CA . TYR A 1 113 ? -2.070 -6.240 10.763 1.00 95.69 113 TYR A CA 1
ATOM 929 C C . TYR A 1 113 ? -1.431 -4.858 10.837 1.00 95.69 113 TYR A C 1
ATOM 931 O O . TYR A 1 113 ? -1.420 -4.202 11.883 1.00 95.69 113 TYR A O 1
ATOM 939 N N . VAL A 1 114 ? -0.968 -4.394 9.682 1.00 95.94 114 VAL A N 1
ATOM 940 C CA . VAL A 1 114 ? -0.684 -2.987 9.408 1.00 95.94 114 VAL A CA 1
ATOM 941 C C . VAL A 1 114 ? -1.760 -2.498 8.450 1.00 95.94 114 VAL A C 1
ATOM 943 O O . VAL A 1 114 ? -2.042 -3.151 7.448 1.00 95.94 114 VAL A O 1
ATOM 946 N N . MET A 1 115 ? -2.375 -1.355 8.744 1.00 96.12 115 MET A N 1
ATOM 947 C CA . MET A 1 115 ? -3.238 -0.695 7.768 1.00 96.12 115 MET A CA 1
ATOM 948 C C . MET A 1 115 ? -2.375 0.186 6.869 1.00 96.12 115 MET A C 1
ATOM 950 O O . MET A 1 115 ? -1.786 1.160 7.340 1.00 96.12 115 MET A O 1
ATOM 954 N N . TYR A 1 116 ? -2.305 -0.177 5.593 1.00 95.69 116 TYR A N 1
ATOM 955 C CA . TYR A 1 116 ? -1.497 0.474 4.568 1.00 95.69 116 TYR A CA 1
ATOM 956 C C . TYR A 1 116 ? -2.391 1.221 3.578 1.00 95.69 116 TYR A C 1
ATOM 958 O O . TYR A 1 116 ? -3.435 0.712 3.174 1.00 95.69 116 TYR A O 1
ATOM 966 N N . HIS A 1 117 ? -1.982 2.428 3.191 1.00 94.75 117 HIS A N 1
ATOM 967 C CA . HIS A 1 117 ? -2.641 3.241 2.178 1.00 94.75 117 HIS A CA 1
ATOM 968 C C . HIS A 1 117 ? -1.773 3.276 0.906 1.00 94.75 117 HIS A C 1
ATOM 970 O O . HIS A 1 117 ? -0.822 4.063 0.835 1.00 94.75 117 HIS A O 1
ATOM 976 N N . PRO A 1 118 ? -2.089 2.456 -0.117 1.00 92.44 118 PRO A N 1
ATOM 977 C CA . PRO A 1 118 ? -1.176 2.216 -1.236 1.00 92.44 118 PRO A CA 1
ATOM 978 C C . PRO A 1 118 ? -0.832 3.461 -2.049 1.00 92.44 118 PRO A C 1
ATOM 980 O O . PRO A 1 118 ? 0.305 3.628 -2.469 1.00 92.44 118 PRO A O 1
ATOM 983 N N . GLN A 1 119 ? -1.789 4.378 -2.219 1.00 91.38 119 GLN A N 1
ATOM 984 C CA . GLN A 1 119 ? -1.577 5.586 -3.016 1.00 91.38 119 GLN A CA 1
ATOM 985 C C . GLN A 1 119 ? -0.550 6.547 -2.397 1.00 91.38 119 GLN A C 1
ATOM 987 O O . GLN A 1 119 ? 0.143 7.243 -3.134 1.00 91.38 119 GLN A O 1
ATOM 992 N N . SER A 1 120 ? -0.448 6.611 -1.063 1.00 92.75 120 SER A N 1
ATOM 993 C CA . SER A 1 120 ? 0.533 7.484 -0.395 1.00 92.75 120 SER A CA 1
ATOM 994 C C . SER A 1 120 ? 1.795 6.753 0.061 1.00 92.75 120 SER A C 1
ATOM 996 O O . SER A 1 120 ? 2.753 7.410 0.463 1.00 92.75 120 SER A O 1
ATOM 998 N N . GLY A 1 121 ? 1.804 5.415 0.044 1.00 93.94 121 GLY A N 1
ATOM 999 C CA . GLY A 1 121 ? 2.895 4.618 0.607 1.00 93.94 121 GLY A CA 1
ATOM 1000 C C . GLY A 1 121 ? 2.968 4.655 2.139 1.00 93.94 121 GLY A C 1
ATOM 1001 O O . GLY A 1 121 ? 3.941 4.203 2.730 1.00 93.94 121 GLY A O 1
ATOM 1002 N N . GLN A 1 122 ? 1.954 5.207 2.803 1.00 95.81 122 GLN A N 1
ATOM 1003 C CA . GLN A 1 122 ? 1.952 5.424 4.249 1.00 95.81 122 GLN A CA 1
ATOM 1004 C C . GLN A 1 122 ? 1.056 4.423 4.972 1.00 95.81 122 GLN A C 1
ATOM 1006 O O . GLN A 1 122 ? 0.173 3.803 4.382 1.00 95.81 122 GLN A O 1
ATOM 1011 N N . CYS A 1 123 ? 1.249 4.310 6.282 1.00 96.69 123 CYS A N 1
ATOM 1012 C CA . CYS A 1 123 ? 0.475 3.424 7.138 1.00 96.69 123 CYS A CA 1
ATOM 1013 C C . CYS A 1 123 ? -0.250 4.200 8.239 1.00 96.69 123 CYS A C 1
ATOM 1015 O O . CYS A 1 123 ? 0.045 5.365 8.506 1.00 96.69 123 CYS A O 1
ATOM 1017 N N . ILE A 1 124 ? -1.207 3.548 8.894 1.00 97.19 124 ILE A N 1
ATOM 1018 C CA . ILE A 1 124 ? -2.027 4.172 9.932 1.00 97.19 124 ILE A CA 1
ATOM 1019 C C . ILE A 1 124 ? -1.358 4.073 11.307 1.00 97.19 124 ILE A C 1
ATOM 1021 O O . ILE A 1 124 ? -0.989 2.987 11.766 1.00 97.19 124 ILE A O 1
ATOM 1025 N N . LEU A 1 125 ? -1.275 5.215 11.987 1.00 97.56 125 LEU A N 1
ATOM 1026 C CA . LEU A 1 125 ? -0.839 5.366 13.371 1.00 97.56 125 LEU A CA 1
ATOM 1027 C C . LEU A 1 125 ? -1.993 5.913 14.224 1.00 97.56 125 LEU A C 1
ATOM 1029 O O . LEU A 1 125 ? -2.674 6.866 13.843 1.00 97.56 125 LEU A O 1
ATOM 1033 N N . ALA A 1 126 ? -2.225 5.287 15.372 1.00 97.06 126 ALA A N 1
ATOM 1034 C CA . ALA A 1 126 ? -3.115 5.776 16.413 1.00 97.06 126 ALA A CA 1
ATOM 1035 C C . ALA A 1 126 ? -2.490 6.964 17.154 1.00 97.06 126 ALA A C 1
ATOM 1037 O O . ALA A 1 126 ? -1.288 6.987 17.420 1.00 97.06 126 ALA A O 1
ATOM 1038 N N . SER A 1 127 ? -3.305 7.960 17.494 1.00 95.25 127 SER A N 1
ATOM 1039 C CA . SER A 1 127 ? -2.856 9.106 18.281 1.00 95.25 127 SER A CA 1
ATOM 1040 C C . SER A 1 127 ? -2.544 8.719 19.726 1.00 95.25 127 SER A C 1
ATOM 1042 O O . SER A 1 127 ? -3.199 7.859 20.306 1.00 95.25 127 SER A O 1
ATOM 1044 N N . ASN A 1 128 ? -1.570 9.402 20.335 1.00 92.31 128 ASN A N 1
ATOM 1045 C CA . ASN A 1 128 ? -1.153 9.144 21.721 1.00 92.31 128 ASN A CA 1
ATOM 1046 C C . ASN A 1 128 ? -2.285 9.348 22.742 1.00 92.31 128 ASN A C 1
ATOM 1048 O O . ASN A 1 128 ? -2.286 8.723 23.797 1.00 92.31 128 ASN A O 1
ATOM 1052 N N . ASP A 1 129 ? -3.248 10.221 22.439 1.00 93.75 129 ASP A N 1
ATOM 1053 C CA . ASP A 1 129 ? -4.438 10.442 23.266 1.00 93.75 129 ASP A CA 1
ATOM 1054 C C . ASP A 1 129 ? -5.545 9.399 23.029 1.00 93.75 129 ASP A C 1
ATOM 1056 O O . ASP A 1 129 ? -6.611 9.497 23.636 1.00 93.75 129 ASP A O 1
ATOM 1060 N N . ASN A 1 130 ? -5.299 8.410 22.161 1.00 92.44 130 ASN A N 1
ATOM 1061 C CA . ASN A 1 130 ? -6.220 7.342 21.786 1.00 92.44 130 ASN A CA 1
ATOM 1062 C C . ASN A 1 130 ? -7.579 7.841 21.269 1.00 92.44 130 ASN A C 1
ATOM 1064 O O . ASN A 1 130 ? -8.590 7.164 21.443 1.00 92.44 130 ASN A O 1
ATOM 1068 N N . LYS A 1 131 ? -7.632 9.024 20.643 1.00 94.12 131 LYS A N 1
ATOM 1069 C CA . LYS A 1 131 ? -8.885 9.589 20.110 1.00 94.12 131 LYS A CA 1
ATOM 1070 C C . LYS A 1 131 ? -9.066 9.389 18.613 1.00 94.12 131 LYS A C 1
ATOM 1072 O O . LYS A 1 131 ? -10.203 9.386 18.142 1.00 94.12 131 LYS A O 1
ATOM 1077 N N . GLY A 1 132 ? -7.988 9.225 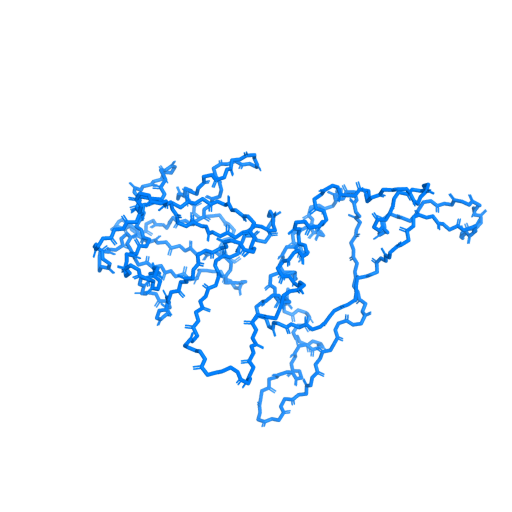17.854 1.00 95.81 132 GLY A N 1
ATOM 1078 C CA . GLY A 1 132 ? -8.071 9.131 16.402 1.00 95.81 132 GLY A CA 1
ATOM 1079 C C . GLY A 1 132 ? -6.871 8.456 15.763 1.00 95.81 132 GLY A C 1
ATOM 1080 O O . GLY A 1 132 ? -6.014 7.880 16.431 1.00 95.81 132 GLY A O 1
ATOM 1081 N N . ILE A 1 133 ? -6.839 8.527 14.437 1.00 97.62 133 ILE A N 1
ATOM 1082 C CA . ILE A 1 133 ? -5.823 7.896 13.599 1.00 97.62 133 ILE A CA 1
ATOM 1083 C C . ILE A 1 133 ? -5.341 8.848 12.503 1.00 97.62 133 ILE A C 1
ATOM 1085 O O . ILE A 1 133 ? -6.074 9.745 12.074 1.00 97.62 133 ILE A O 1
ATOM 1089 N N . PHE A 1 134 ? -4.109 8.647 12.045 1.00 97.31 134 PHE A N 1
ATOM 1090 C CA . PHE A 1 134 ? -3.488 9.451 10.997 1.00 97.31 134 PHE A CA 1
ATOM 1091 C C . PHE A 1 134 ? -2.511 8.632 10.145 1.00 97.31 134 PHE A C 1
ATOM 1093 O O . PHE A 1 134 ? -2.008 7.597 10.581 1.00 97.31 134 PHE A O 1
ATOM 1100 N N . LEU A 1 135 ? -2.237 9.099 8.926 1.00 96.31 135 LEU A N 1
ATOM 1101 C CA . LEU A 1 135 ? -1.158 8.581 8.092 1.00 96.31 135 LEU A CA 1
ATOM 1102 C C . LEU A 1 135 ? 0.204 8.957 8.670 1.00 96.31 135 LEU A C 1
ATOM 1104 O O . LEU A 1 135 ? 0.466 10.119 8.981 1.00 96.31 135 LEU A O 1
ATOM 1108 N N . SER A 1 136 ? 1.091 7.974 8.727 1.00 95.81 136 SER A N 1
ATOM 1109 C CA . SER A 1 136 ? 2.472 8.092 9.176 1.00 95.81 136 SER A CA 1
ATOM 1110 C C . SER A 1 136 ? 3.387 7.197 8.334 1.00 95.81 136 SER A C 1
ATOM 1112 O O . SER A 1 136 ? 2.932 6.424 7.489 1.00 95.81 136 SER A O 1
ATOM 1114 N N . SER A 1 137 ? 4.694 7.307 8.564 1.00 95.12 137 SER A N 1
ATOM 1115 C CA . SER A 1 137 ? 5.682 6.325 8.106 1.00 95.12 137 SER A CA 1
ATOM 1116 C C . SER A 1 137 ? 5.274 4.911 8.532 1.00 95.12 137 SER A C 1
ATOM 1118 O O . SER A 1 137 ? 4.826 4.706 9.664 1.00 95.12 137 SER A O 1
ATOM 1120 N N . CYS A 1 138 ? 5.468 3.921 7.662 1.00 95.19 138 CYS A N 1
ATOM 1121 C CA . CYS A 1 138 ? 5.127 2.536 7.982 1.00 95.19 138 CYS A CA 1
ATOM 1122 C C . CYS A 1 138 ? 6.003 1.941 9.092 1.00 95.19 138 CYS A C 1
ATOM 1124 O O . CYS A 1 138 ? 5.532 1.087 9.847 1.00 95.19 138 CYS A O 1
ATOM 1126 N N . SER A 1 139 ? 7.213 2.478 9.284 1.00 93.12 139 SER A N 1
ATOM 1127 C CA . SER A 1 139 ? 8.109 2.113 10.390 1.00 93.12 139 SER A CA 1
ATOM 1128 C C . SER A 1 139 ? 7.555 2.432 11.784 1.00 93.12 139 SER A C 1
ATOM 1130 O O . SER A 1 139 ? 7.961 1.801 12.755 1.00 93.12 139 SER A O 1
ATOM 1132 N N . THR A 1 140 ? 6.625 3.386 11.901 1.00 93.75 140 THR A N 1
ATOM 1133 C CA . THR A 1 140 ? 5.998 3.780 13.175 1.00 93.75 140 THR A CA 1
ATOM 1134 C C . THR A 1 140 ? 4.524 3.395 13.252 1.00 93.75 140 THR A C 1
ATOM 1136 O O . THR A 1 140 ? 3.802 3.885 14.116 1.00 93.75 140 THR A O 1
ATOM 1139 N N . SER A 1 141 ? 4.055 2.538 12.342 1.00 95.56 141 SER A N 1
ATOM 1140 C CA . SER A 1 141 ? 2.646 2.160 12.248 1.00 95.56 141 SER A CA 1
ATOM 1141 C C . SER A 1 141 ? 2.123 1.462 13.506 1.00 95.56 141 SER A C 1
ATOM 1143 O O . SER A 1 141 ? 2.832 0.727 14.198 1.00 95.56 141 SER A O 1
ATOM 1145 N N . SER A 1 142 ? 0.838 1.676 13.797 1.00 96.88 142 SER A N 1
ATOM 1146 C CA . SER A 1 142 ? 0.149 0.906 14.832 1.00 96.88 142 SER A CA 1
ATOM 1147 C C . SER A 1 142 ? -0.122 -0.518 14.360 1.00 96.88 142 SER A C 1
ATOM 1149 O O . SER A 1 142 ? -0.304 -0.772 13.168 1.00 96.88 142 SER A O 1
ATOM 1151 N N . ARG A 1 143 ? -0.190 -1.442 15.320 1.00 96.69 143 ARG A N 1
ATOM 1152 C CA . ARG A 1 143 ? -0.546 -2.840 15.080 1.00 96.69 143 ARG A CA 1
ATOM 1153 C C . ARG A 1 143 ? -2.025 -3.060 15.360 1.00 96.69 143 ARG A C 1
ATOM 1155 O O . ARG A 1 143 ? -2.551 -2.611 16.381 1.00 96.69 143 ARG A O 1
ATOM 1162 N N . TRP A 1 144 ? -2.679 -3.756 14.439 1.00 97.56 144 TRP A N 1
ATOM 1163 C CA . TRP A 1 144 ? -4.123 -3.944 14.432 1.00 97.56 144 TRP A CA 1
ATOM 1164 C C . TRP A 1 144 ? -4.492 -5.424 14.503 1.00 97.56 144 TRP A C 1
ATOM 1166 O O . TRP A 1 144 ? -3.748 -6.284 14.038 1.00 97.56 144 TRP A O 1
ATOM 1176 N N . SER A 1 145 ? -5.652 -5.735 15.063 1.00 97.06 145 SER A N 1
ATOM 1177 C CA . SER A 1 145 ? -6.298 -7.039 14.961 1.00 97.06 145 SER A CA 1
ATOM 1178 C C . SER A 1 145 ? -7.641 -6.890 14.253 1.00 97.06 145 SER A C 1
ATOM 1180 O O . SER A 1 145 ? -8.352 -5.897 14.420 1.00 97.06 145 SER A O 1
ATOM 1182 N N . HIS A 1 146 ? -7.976 -7.875 13.425 1.00 95.12 146 HIS A N 1
ATOM 1183 C CA . HIS A 1 146 ? -9.225 -7.916 12.676 1.00 95.12 146 HIS A CA 1
ATOM 1184 C C . HIS A 1 146 ? -9.676 -9.370 12.558 1.00 95.12 146 HIS A C 1
ATOM 1186 O O . HIS A 1 146 ? -8.897 -10.226 12.142 1.00 95.12 146 HIS A O 1
ATOM 1192 N N . GLY A 1 147 ? -10.918 -9.644 12.958 1.00 92.50 147 GLY A N 1
ATOM 1193 C CA . GLY A 1 147 ? -11.500 -10.989 12.962 1.00 92.50 147 GLY A CA 1
ATOM 1194 C C . GLY A 1 147 ? -12.102 -11.411 11.620 1.00 92.50 147 GLY A C 1
ATOM 1195 O O . GLY A 1 147 ? -12.756 -12.446 11.561 1.00 92.50 147 GLY A O 1
ATOM 1196 N N . GLY A 1 148 ? -11.914 -10.614 10.565 1.00 93.44 148 GLY A N 1
ATOM 1197 C CA . GLY A 1 148 ? -12.529 -10.814 9.254 1.00 93.44 148 GLY A CA 1
ATOM 1198 C C . GLY A 1 148 ? -13.730 -9.902 9.009 1.00 93.44 148 GLY A C 1
ATOM 1199 O O . GLY A 1 148 ? -14.142 -9.129 9.877 1.00 93.44 148 GLY A O 1
ATOM 1200 N N . ASP A 1 149 ? -14.278 -9.981 7.799 1.00 94.38 149 ASP A N 1
ATOM 1201 C CA . ASP A 1 149 ? -15.338 -9.088 7.336 1.00 94.38 149 ASP A CA 1
ATOM 1202 C C . ASP A 1 149 ? -16.569 -9.116 8.248 1.00 94.38 149 ASP A C 1
ATOM 1204 O O . ASP A 1 149 ? -17.198 -10.147 8.481 1.00 94.38 149 ASP A O 1
ATOM 1208 N N . GLY A 1 150 ? -16.980 -7.940 8.718 1.00 92.81 150 GLY A N 1
ATOM 1209 C CA . GLY A 1 150 ? -18.110 -7.792 9.629 1.00 92.81 150 GLY A CA 1
ATOM 1210 C C . GLY A 1 150 ? -17.697 -7.778 11.092 1.00 92.81 150 GLY A C 1
ATOM 1211 O O . GLY A 1 150 ? -18.566 -7.816 11.959 1.00 92.81 150 GLY A O 1
ATOM 1212 N N . THR A 1 151 ? -16.399 -7.680 11.369 1.00 96.12 151 THR A N 1
ATOM 1213 C CA . THR A 1 151 ? -15.869 -7.479 12.715 1.00 96.12 151 THR A CA 1
ATOM 1214 C C . THR A 1 151 ? -15.236 -6.096 12.849 1.00 96.12 151 THR A C 1
ATOM 1216 O O . THR A 1 151 ? -15.074 -5.350 11.881 1.00 96.12 151 THR A O 1
ATOM 1219 N N . SER A 1 152 ? -14.916 -5.712 14.080 1.00 97.06 152 SER A N 1
ATOM 1220 C CA . SER A 1 152 ? -14.214 -4.463 14.355 1.00 97.06 152 SER A CA 1
ATOM 1221 C C . SER A 1 152 ? -12.715 -4.589 14.094 1.00 97.06 152 SER A C 1
ATOM 1223 O O . SER A 1 152 ? -12.111 -5.594 14.477 1.00 97.06 152 SER A O 1
ATOM 1225 N N . ILE A 1 153 ? -12.100 -3.530 13.572 1.00 97.75 153 ILE A N 1
ATOM 1226 C CA . ILE A 1 153 ? -10.642 -3.394 13.480 1.00 97.75 153 ILE A CA 1
ATOM 1227 C C . ILE A 1 153 ? -10.147 -2.739 14.773 1.00 97.75 153 ILE A C 1
ATOM 1229 O O . ILE A 1 153 ? -10.535 -1.607 15.068 1.00 97.75 153 ILE A O 1
ATOM 1233 N N . LYS A 1 154 ? -9.328 -3.450 15.555 1.00 97.81 154 LYS A N 1
ATOM 1234 C CA . LYS A 1 154 ? -8.888 -3.043 16.901 1.00 97.81 154 LYS A CA 1
ATOM 1235 C C . LYS A 1 154 ? -7.394 -2.776 16.955 1.00 97.81 154 LYS A C 1
ATOM 1237 O O . LYS A 1 154 ? -6.627 -3.458 16.288 1.00 97.81 154 LYS A O 1
ATOM 1242 N N . ILE A 1 155 ? -6.964 -1.842 17.793 1.00 97.44 155 ILE A N 1
ATOM 1243 C CA . ILE A 1 155 ? -5.553 -1.691 18.161 1.00 97.44 155 ILE A CA 1
ATOM 1244 C C . ILE A 1 155 ? -5.177 -2.851 19.083 1.00 97.44 155 ILE A C 1
ATOM 1246 O O . ILE A 1 155 ? -5.871 -3.108 20.067 1.00 97.44 155 ILE A O 1
ATOM 1250 N N . THR A 1 156 ? -4.068 -3.535 18.800 1.00 96.44 156 THR A N 1
ATOM 1251 C CA . THR A 1 156 ? -3.659 -4.721 19.572 1.00 96.44 156 THR A CA 1
ATOM 1252 C C . THR A 1 156 ? -3.317 -4.408 21.028 1.00 96.44 156 THR A C 1
ATOM 1254 O O . THR A 1 156 ? -3.582 -5.228 21.899 1.00 96.44 156 THR A O 1
ATOM 1257 N N . THR A 1 157 ? -2.757 -3.229 21.310 1.00 93.62 157 THR A N 1
ATOM 1258 C CA . THR A 1 157 ? -2.285 -2.846 22.651 1.00 93.62 157 THR A CA 1
ATOM 1259 C C . THR A 1 157 ? -3.384 -2.315 23.568 1.00 93.62 157 THR A C 1
ATOM 1261 O O . THR A 1 157 ? -3.357 -2.590 24.763 1.00 93.62 157 THR A O 1
ATOM 1264 N N . THR A 1 158 ? -4.344 -1.549 23.039 1.00 95.81 158 THR A N 1
ATOM 1265 C CA . THR A 1 158 ? -5.398 -0.898 23.842 1.00 95.81 158 THR A CA 1
ATOM 1266 C C . THR A 1 158 ? -6.759 -1.579 23.727 1.00 95.81 158 THR A C 1
ATOM 1268 O O . THR A 1 158 ? -7.631 -1.342 24.558 1.00 95.81 158 THR A O 1
ATOM 1271 N N . G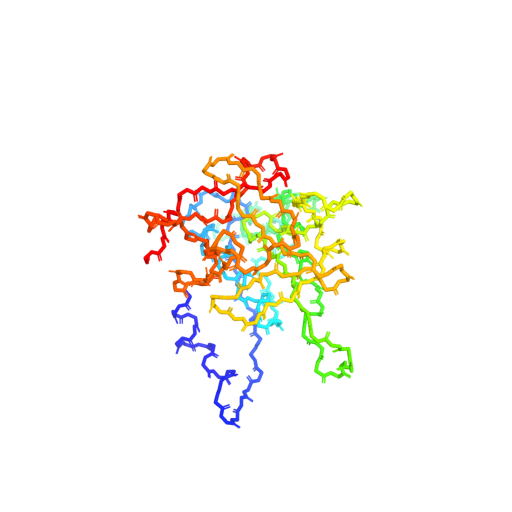LY A 1 159 ? -6.976 -2.392 22.688 1.00 96.19 159 GLY A N 1
ATOM 1272 C CA . GLY A 1 159 ? -8.267 -3.014 22.393 1.00 96.19 159 GLY A CA 1
ATOM 1273 C C . GLY A 1 159 ? -9.330 -2.059 21.835 1.00 96.19 159 GLY A C 1
ATOM 1274 O O . GLY A 1 159 ? -10.418 -2.522 21.489 1.00 96.19 159 GLY A O 1
ATOM 1275 N N . LEU A 1 160 ? -9.030 -0.759 21.713 1.00 98.06 160 LEU A N 1
ATOM 1276 C CA . LEU A 1 160 ? -9.919 0.223 21.090 1.00 98.06 160 LEU A CA 1
ATOM 1277 C C . LEU A 1 160 ? -10.090 -0.082 19.602 1.00 98.06 160 LEU A C 1
ATOM 1279 O O . LEU A 1 160 ? -9.132 -0.457 18.927 1.00 98.06 160 LEU A O 1
ATOM 1283 N N . CYS A 1 161 ? -11.295 0.112 19.082 1.00 97.69 161 CYS A N 1
ATOM 1284 C CA . CYS A 1 161 ? -11.634 -0.122 17.682 1.00 97.69 161 CYS A CA 1
ATOM 1285 C C . CYS A 1 161 ? -11.852 1.166 16.901 1.00 97.69 161 CYS A C 1
ATOM 1287 O O . CYS A 1 161 ? -12.208 2.206 17.457 1.00 97.69 161 CYS A O 1
ATOM 1289 N N . LEU A 1 162 ? -11.687 1.061 15.584 1.00 97.50 162 LEU A N 1
ATOM 1290 C CA . LEU A 1 162 ? -12.103 2.095 14.649 1.00 97.50 162 LEU A CA 1
ATOM 1291 C C . LEU A 1 162 ? -13.619 2.263 14.676 1.00 97.50 162 LEU A C 1
ATOM 1293 O O . LEU A 1 162 ? -14.343 1.292 14.465 1.00 97.50 162 LEU A O 1
ATOM 1297 N N . LYS A 1 163 ? -14.071 3.506 14.837 1.00 96.69 163 LYS A N 1
ATOM 1298 C CA . LYS A 1 163 ? -15.475 3.903 14.767 1.00 96.69 163 LYS A CA 1
ATOM 1299 C C . LYS A 1 163 ? -15.657 5.076 13.813 1.00 96.69 163 LYS A C 1
ATOM 1301 O O . LYS A 1 163 ? -15.013 6.122 13.960 1.00 96.69 163 LYS A O 1
ATOM 1306 N N . ALA A 1 164 ? -16.555 4.906 12.850 1.00 96.12 164 ALA A N 1
ATOM 1307 C CA . ALA A 1 164 ? -16.975 5.975 11.960 1.00 96.12 164 ALA A CA 1
ATOM 1308 C C . ALA A 1 164 ? -17.890 6.973 12.677 1.00 96.12 164 ALA A C 1
ATOM 1310 O O . ALA A 1 164 ? -18.805 6.591 13.406 1.00 96.12 164 ALA A O 1
ATOM 1311 N N . ASN A 1 165 ? -17.667 8.260 12.417 1.00 95.00 165 ASN A N 1
ATOM 1312 C CA . ASN A 1 165 ? -18.451 9.343 13.016 1.00 95.00 165 ASN A CA 1
ATOM 1313 C C . ASN A 1 165 ? -19.475 9.956 12.053 1.00 95.00 165 ASN A C 1
ATOM 1315 O O . ASN A 1 165 ? -20.312 10.742 12.484 1.00 95.00 165 ASN A O 1
ATOM 1319 N N . GLY A 1 166 ? -19.422 9.594 10.768 1.00 93.69 166 GLY A N 1
ATOM 1320 C CA . GLY A 1 166 ? -20.304 10.099 9.717 1.00 93.69 166 GLY A CA 1
ATOM 1321 C C . GLY A 1 166 ? -19.541 10.491 8.453 1.00 93.69 166 GLY A C 1
ATOM 1322 O O . GLY A 1 166 ? -18.312 10.404 8.392 1.00 93.69 166 GLY A O 1
ATOM 1323 N N . GLU A 1 167 ? -20.270 10.922 7.429 1.00 95.06 167 GLU A N 1
ATOM 1324 C CA . GLU A 1 167 ? -19.676 11.332 6.157 1.00 95.06 167 GLU A CA 1
ATOM 1325 C C . GLU A 1 167 ? -18.831 12.607 6.301 1.00 95.06 167 GLU A C 1
ATOM 1327 O O . GLU A 1 167 ? -19.243 13.586 6.918 1.00 95.06 167 GLU A O 1
ATOM 1332 N N . GLY A 1 168 ? -17.624 12.590 5.738 1.00 95.38 168 GLY A N 1
ATOM 1333 C CA . GLY A 1 168 ? -16.644 13.673 5.812 1.00 95.38 168 GLY A CA 1
ATOM 1334 C C . GLY A 1 168 ? -15.991 13.852 7.186 1.00 95.38 168 GLY A C 1
ATOM 1335 O O . GLY A 1 168 ? -15.097 14.686 7.323 1.00 95.38 168 GLY A O 1
ATOM 1336 N N . LEU A 1 169 ? -16.401 13.084 8.198 1.00 96.69 169 LEU A N 1
ATOM 1337 C CA . LEU A 1 169 ? -15.895 13.204 9.561 1.00 96.69 169 LEU A CA 1
ATOM 1338 C C . LEU A 1 169 ? -14.710 12.272 9.804 1.00 96.69 169 LEU A C 1
ATOM 1340 O O . LEU A 1 169 ? -14.552 11.236 9.157 1.00 96.69 169 LEU A O 1
ATOM 1344 N N . ARG A 1 170 ? -13.860 12.654 10.763 1.00 97.25 170 ARG A N 1
ATOM 1345 C CA . ARG A 1 170 ? -12.695 11.852 11.150 1.00 97.25 170 ARG A CA 1
ATOM 1346 C C . ARG A 1 170 ? -13.127 10.546 11.793 1.00 97.25 170 ARG A C 1
ATOM 1348 O O . ARG A 1 170 ? -14.066 10.529 12.588 1.00 97.25 170 ARG A O 1
ATOM 1355 N N . VAL A 1 171 ? -12.375 9.491 11.516 1.00 96.81 171 VAL A N 1
ATOM 1356 C CA . VAL A 1 171 ? -12.508 8.216 12.225 1.00 96.81 171 VAL A CA 1
ATOM 1357 C C . VAL A 1 171 ? -11.949 8.371 13.634 1.00 96.81 171 VAL A C 1
ATOM 1359 O O . VAL A 1 171 ? -10.906 8.998 13.835 1.00 96.81 171 VAL A O 1
ATOM 1362 N N . SER A 1 172 ? -12.656 7.812 14.609 1.00 96.88 172 SER A N 1
ATOM 1363 C CA . SER A 1 172 ? -12.246 7.832 16.013 1.00 96.88 172 SER A CA 1
ATOM 1364 C C . SER A 1 172 ? -11.911 6.442 16.521 1.00 96.88 172 SER A C 1
ATOM 1366 O O . SER A 1 172 ? -12.281 5.437 15.914 1.00 96.88 172 SER A O 1
ATOM 1368 N N . LEU A 1 173 ? -11.213 6.404 17.648 1.00 98.06 173 LEU A N 1
ATOM 1369 C CA . LEU A 1 173 ? -10.996 5.190 18.419 1.00 98.06 173 LEU A CA 1
ATOM 1370 C C . LEU A 1 173 ? -12.027 5.125 19.545 1.00 98.06 173 LEU A C 1
ATOM 1372 O O . LEU A 1 173 ? -12.263 6.115 20.238 1.00 98.06 173 LEU A O 1
ATOM 1376 N N . SER A 1 174 ? -12.668 3.971 19.709 1.00 96.88 174 SER A N 1
ATOM 1377 C CA . SER A 1 174 ? -13.756 3.783 20.667 1.00 96.88 174 SER A CA 1
ATOM 1378 C C . SER A 1 174 ? -13.646 2.450 21.400 1.00 96.88 174 SER A C 1
ATOM 1380 O O . SER A 1 174 ? -13.050 1.500 20.899 1.00 96.88 174 SER A O 1
ATOM 1382 N N . SER A 1 175 ? -14.238 2.374 22.590 1.00 96.81 175 SER A N 1
ATOM 1383 C CA . SER A 1 175 ? -14.491 1.111 23.293 1.00 96.81 175 SER A CA 1
ATOM 1384 C C . SER A 1 175 ? -15.756 0.404 22.791 1.00 96.81 175 SER A C 1
ATOM 1386 O O . SER A 1 175 ? -15.938 -0.788 23.030 1.00 96.81 175 SER A O 1
ATOM 1388 N N . ASP A 1 176 ? -16.629 1.123 22.082 1.00 95.56 176 ASP A N 1
ATOM 1389 C CA . ASP A 1 176 ? -17.832 0.572 21.468 1.00 95.56 176 ASP A CA 1
ATOM 1390 C C . ASP A 1 176 ? -17.484 -0.114 20.142 1.00 95.56 176 ASP A C 1
ATOM 1392 O O . ASP A 1 176 ? -17.486 0.512 19.083 1.00 95.56 176 ASP A O 1
ATOM 1396 N N . CYS A 1 177 ? -17.170 -1.407 20.216 1.00 96.06 177 CYS A N 1
ATOM 1397 C CA . CYS A 1 177 ? -16.723 -2.214 19.074 1.00 96.06 177 CYS A CA 1
ATOM 1398 C C . CYS A 1 177 ? -17.793 -3.114 18.467 1.00 96.06 177 CYS A C 1
ATOM 1400 O O . CYS A 1 177 ? -17.483 -3.921 17.594 1.00 96.06 177 CYS A O 1
ATOM 1402 N N . LEU A 1 178 ? -19.029 -3.001 18.946 1.00 93.12 178 LEU A N 1
ATOM 1403 C CA . LEU A 1 178 ? -20.149 -3.823 18.493 1.00 93.12 178 LEU A CA 1
ATOM 1404 C C . LEU A 1 178 ? -21.189 -3.005 17.726 1.00 93.12 178 LEU A C 1
ATOM 1406 O O . LEU A 1 178 ? -22.028 -3.587 17.042 1.00 93.12 178 LEU A O 1
ATOM 1410 N N . SER A 1 179 ? -21.143 -1.672 17.818 1.00 92.75 179 SER A N 1
ATOM 1411 C CA . SER A 1 179 ? -21.993 -0.823 16.993 1.00 92.75 179 SER A CA 1
ATOM 1412 C C . SER A 1 179 ? -21.669 -0.964 15.511 1.00 92.75 179 SER A C 1
ATOM 1414 O O . SER A 1 179 ? -20.547 -1.271 15.104 1.00 92.75 179 SER A O 1
ATOM 1416 N N . GLN A 1 180 ? -22.678 -0.699 14.685 1.00 91.81 180 GLN A N 1
ATOM 1417 C CA . GLN A 1 180 ? -22.581 -0.830 13.236 1.00 91.81 180 GLN A CA 1
ATOM 1418 C C . GLN A 1 180 ? -21.469 0.054 12.648 1.00 91.81 180 GLN A C 1
ATOM 1420 O O . GLN A 1 180 ? -20.764 -0.374 11.741 1.00 91.81 180 GLN A O 1
ATOM 1425 N N . GLN A 1 181 ? -21.249 1.239 13.232 1.00 94.50 181 GLN A N 1
ATOM 1426 C CA . GLN A 1 181 ? -20.186 2.175 12.849 1.00 94.50 181 GLN A CA 1
ATOM 1427 C C . GLN A 1 181 ? -18.768 1.688 13.179 1.00 94.50 181 GLN A C 1
ATOM 1429 O O . GLN A 1 181 ? -17.796 2.278 12.704 1.00 94.50 181 GLN A O 1
ATOM 1434 N N . SER A 1 182 ? -18.643 0.660 14.018 1.00 95.94 182 SER A N 1
ATOM 1435 C CA . SER A 1 182 ? -17.365 0.061 14.405 1.00 95.94 182 SER A CA 1
ATOM 1436 C C . SER A 1 182 ? -17.092 -1.266 13.703 1.00 95.94 182 SER A C 1
ATOM 1438 O O . SER A 1 182 ? -16.060 -1.893 13.943 1.00 95.94 182 SER A O 1
ATOM 1440 N N . VAL A 1 183 ? -18.005 -1.693 12.831 1.00 95.50 183 VAL A N 1
ATOM 1441 C CA . VAL A 1 183 ? -17.889 -2.898 12.016 1.00 95.50 183 VAL A CA 1
ATOM 1442 C C . VAL A 1 183 ? -17.393 -2.525 10.623 1.00 95.50 183 VAL A C 1
ATOM 1444 O O . VAL A 1 183 ? -17.941 -1.621 9.986 1.00 95.50 183 VAL A O 1
ATOM 1447 N N . TRP A 1 184 ? -16.374 -3.245 10.148 1.00 96.62 184 TRP A N 1
ATOM 1448 C CA . TRP A 1 184 ? -15.695 -2.965 8.885 1.00 96.62 184 TRP A CA 1
ATOM 1449 C C . TRP A 1 184 ? -15.659 -4.194 7.974 1.00 96.62 184 TRP A C 1
ATOM 1451 O O . TRP A 1 184 ? -15.642 -5.339 8.435 1.00 96.62 184 TRP A O 1
ATOM 1461 N N . ARG A 1 185 ? -15.693 -3.952 6.662 1.00 95.31 185 ARG A N 1
ATOM 1462 C CA . ARG A 1 185 ? -15.666 -4.977 5.611 1.00 95.31 185 ARG A CA 1
ATOM 1463 C C . ARG A 1 185 ? -14.869 -4.507 4.409 1.00 95.31 185 ARG A C 1
ATOM 1465 O O . ARG A 1 185 ? -14.984 -3.347 4.018 1.00 95.31 185 ARG A O 1
ATOM 1472 N N . ALA A 1 186 ? -14.130 -5.415 3.788 1.00 94.00 186 ALA A N 1
ATOM 1473 C CA . ALA A 1 186 ? -13.642 -5.212 2.435 1.00 94.00 186 ALA A CA 1
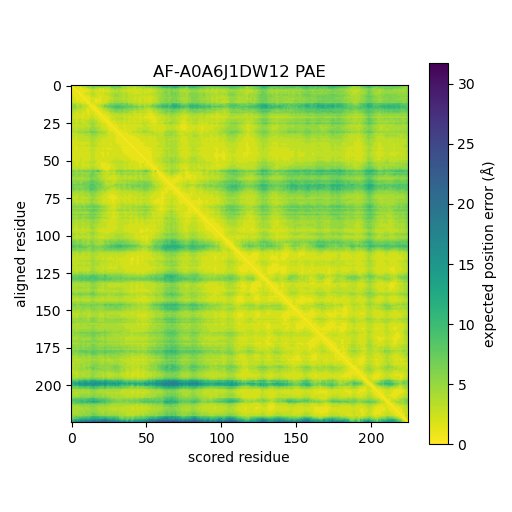ATOM 1474 C C . ALA A 1 186 ? -14.816 -5.349 1.448 1.00 94.00 186 ALA A C 1
ATOM 1476 O O . ALA A 1 186 ? -15.481 -6.381 1.422 1.00 94.00 186 ALA A O 1
ATOM 1477 N N . ILE A 1 187 ? -15.092 -4.317 0.644 1.00 93.56 187 ILE A N 1
ATOM 1478 C CA . ILE A 1 187 ? -16.277 -4.300 -0.246 1.00 93.56 187 ILE A CA 1
ATOM 1479 C C . ILE A 1 187 ? -15.961 -4.381 -1.741 1.00 93.56 187 ILE A C 1
ATOM 1481 O O . ILE A 1 187 ? -16.875 -4.399 -2.551 1.00 93.56 187 ILE A O 1
ATOM 1485 N N . SER A 1 188 ? -14.682 -4.419 -2.106 1.00 90.88 188 SER A N 1
ATOM 1486 C CA . SER A 1 188 ? -14.236 -4.437 -3.506 1.00 90.88 188 SER A CA 1
ATOM 1487 C C . SER A 1 188 ? -13.421 -5.684 -3.809 1.00 90.88 188 SER A C 1
ATOM 1489 O O . SER A 1 188 ? -12.782 -6.224 -2.905 1.00 90.88 188 SER A O 1
ATOM 1491 N N . ASN A 1 189 ? -13.339 -6.070 -5.084 1.00 85.19 189 ASN A N 1
ATOM 1492 C CA . ASN A 1 189 ? -12.544 -7.221 -5.530 1.00 85.19 189 ASN A CA 1
ATOM 1493 C C . ASN A 1 189 ? -11.052 -7.112 -5.164 1.00 85.19 189 ASN A C 1
ATOM 1495 O O . ASN A 1 189 ? -10.418 -8.116 -4.853 1.00 85.19 189 ASN A O 1
ATOM 1499 N N . SER A 1 190 ? -10.492 -5.896 -5.137 1.00 84.31 190 SER A N 1
ATOM 1500 C CA . SER A 1 190 ? -9.111 -5.654 -4.687 1.00 84.31 190 SER A CA 1
ATOM 1501 C C . SER A 1 190 ? -8.932 -5.764 -3.171 1.00 84.31 190 SER A C 1
ATOM 1503 O O . SER A 1 190 ? -7.805 -5.773 -2.688 1.00 84.31 190 SER A O 1
ATOM 1505 N N . LYS A 1 191 ? -10.035 -5.803 -2.414 1.00 88.50 191 LYS A N 1
ATOM 1506 C CA . LYS A 1 191 ? -10.093 -5.734 -0.948 1.00 88.50 191 LYS A CA 1
ATOM 1507 C C . LYS A 1 191 ? -9.472 -4.467 -0.336 1.00 88.50 191 LYS A C 1
ATOM 1509 O O . LYS A 1 191 ? -9.271 -4.416 0.872 1.00 88.50 191 LYS A O 1
ATOM 1514 N N . LEU A 1 192 ? -9.226 -3.427 -1.141 1.00 90.88 192 LEU A N 1
ATOM 1515 C CA . LEU A 1 192 ? -8.642 -2.158 -0.679 1.00 90.88 192 LEU A CA 1
ATOM 1516 C C . LEU A 1 192 ? -9.683 -1.168 -0.136 1.00 90.88 192 LEU A C 1
ATOM 1518 O O . LEU A 1 192 ? -9.343 -0.276 0.637 1.00 90.88 192 LEU A O 1
ATOM 1522 N N . HIS A 1 193 ? -10.956 -1.325 -0.504 1.00 93.44 193 HIS A N 1
ATOM 1523 C CA . HIS A 1 193 ? -12.045 -0.518 0.045 1.00 93.44 193 HIS A CA 1
ATOM 1524 C C . HIS A 1 193 ? -12.533 -1.112 1.368 1.00 93.44 193 HIS A C 1
ATOM 1526 O O . HIS A 1 193 ? -13.336 -2.045 1.368 1.00 93.44 193 HIS A O 1
ATOM 1532 N N . LEU A 1 194 ? -12.050 -0.564 2.487 1.00 95.19 194 LEU A N 1
ATOM 1533 C CA . LEU A 1 194 ? -12.543 -0.875 3.830 1.00 95.19 194 LEU A CA 1
ATOM 1534 C C . LEU A 1 194 ? -13.709 0.046 4.180 1.00 95.19 194 LEU A C 1
ATOM 1536 O O . LEU A 1 194 ? -13.518 1.253 4.345 1.00 95.19 194 LEU A O 1
ATOM 1540 N N . ALA A 1 195 ? -14.900 -0.531 4.307 1.00 96.00 195 ALA A N 1
ATOM 1541 C CA . ALA A 1 195 ? -16.135 0.201 4.523 1.00 96.00 195 ALA A CA 1
ATOM 1542 C C . ALA A 1 195 ? -16.853 -0.201 5.809 1.00 96.00 195 ALA A C 1
ATOM 1544 O O . ALA A 1 195 ? -16.840 -1.364 6.212 1.00 96.00 195 ALA A O 1
ATOM 1545 N N . THR A 1 196 ? -17.539 0.770 6.400 1.00 95.50 196 THR A N 1
ATOM 1546 C CA . THR A 1 196 ? -18.583 0.557 7.401 1.00 95.50 196 THR A CA 1
ATOM 1547 C C . THR A 1 196 ? -19.953 0.861 6.796 1.00 95.50 196 THR A C 1
ATOM 1549 O O . THR A 1 196 ? -20.041 1.519 5.756 1.00 95.50 196 THR A O 1
ATOM 1552 N N . PHE A 1 197 ? -21.021 0.407 7.446 1.00 91.12 197 PHE A N 1
ATOM 1553 C CA . PHE A 1 197 ? -22.390 0.593 6.979 1.00 91.12 197 PHE A CA 1
ATOM 1554 C C . PHE A 1 197 ? -23.204 1.363 8.007 1.00 91.12 197 PHE A C 1
ATOM 1556 O O . PHE A 1 197 ? -23.115 1.123 9.210 1.00 91.12 197 PHE A O 1
ATOM 1563 N N . THR A 1 198 ? -24.027 2.279 7.529 1.00 84.31 198 THR A N 1
ATOM 1564 C CA . THR A 1 198 ? -25.003 2.984 8.350 1.00 84.31 198 THR A CA 1
ATOM 1565 C C . THR A 1 198 ? -26.295 2.178 8.476 1.00 84.31 198 THR A C 1
ATOM 1567 O O . THR A 1 198 ? -26.539 1.221 7.735 1.00 84.31 198 THR A O 1
ATOM 1570 N N . GLN A 1 199 ? -27.162 2.579 9.407 1.00 80.88 199 GLN A N 1
ATOM 1571 C CA . GLN A 1 199 ? -28.480 1.958 9.577 1.00 80.88 199 GLN A CA 1
ATOM 1572 C C . GLN A 1 199 ? -29.362 2.102 8.327 1.00 80.88 199 GLN A C 1
ATOM 1574 O O . GLN A 1 199 ? -30.141 1.204 8.031 1.00 80.88 199 GLN A O 1
ATOM 1579 N N . ASP A 1 200 ? -29.206 3.192 7.566 1.00 82.00 200 ASP A N 1
ATOM 1580 C CA . ASP A 1 200 ? -29.885 3.424 6.283 1.00 82.00 200 ASP A CA 1
ATOM 1581 C C . ASP A 1 200 ? -29.228 2.689 5.097 1.00 82.00 200 ASP A C 1
ATOM 1583 O O . ASP A 1 200 ? -29.614 2.901 3.950 1.00 82.00 200 ASP A O 1
ATOM 1587 N N . GLY A 1 201 ? -28.247 1.815 5.350 1.00 83.25 201 GLY A N 1
ATOM 1588 C CA . GLY A 1 201 ? -27.614 0.966 4.337 1.00 83.25 201 GLY A CA 1
ATOM 1589 C C . GLY A 1 201 ? -26.576 1.669 3.461 1.00 83.25 201 GLY A C 1
ATOM 1590 O O . GLY A 1 201 ? -26.024 1.040 2.558 1.00 83.25 201 GLY A O 1
ATOM 1591 N N . LYS A 1 202 ? -26.265 2.946 3.722 1.00 89.00 202 LYS A N 1
ATOM 1592 C CA . LYS A 1 202 ? -25.149 3.636 3.063 1.00 89.00 202 LYS A CA 1
ATOM 1593 C C . LYS A 1 202 ? -23.829 3.060 3.550 1.00 89.00 202 LYS A C 1
ATOM 1595 O O . LYS A 1 202 ? -23.710 2.611 4.689 1.00 89.00 202 LYS A O 1
ATOM 1600 N N . ASN A 1 203 ? -22.825 3.097 2.684 1.00 92.75 203 ASN A N 1
ATOM 1601 C CA . ASN A 1 203 ? -21.481 2.658 3.014 1.00 92.75 203 ASN A CA 1
ATOM 1602 C C . ASN A 1 203 ? -20.519 3.845 3.064 1.00 92.75 203 ASN A C 1
ATOM 1604 O O . ASN A 1 203 ? -20.558 4.751 2.230 1.00 92.75 203 ASN A O 1
ATOM 1608 N N . PHE A 1 204 ? -19.637 3.829 4.057 1.00 95.69 204 PHE A N 1
ATOM 1609 C CA . PHE A 1 204 ? -18.560 4.797 4.155 1.00 95.69 204 PHE A CA 1
ATOM 1610 C C . PHE A 1 204 ? -17.214 4.098 4.183 1.00 95.69 204 PHE A C 1
ATOM 1612 O O . PHE A 1 204 ? -16.957 3.273 5.057 1.00 95.69 204 PHE A O 1
ATOM 1619 N N . CYS A 1 205 ? -16.354 4.470 3.244 1.00 96.31 205 CYS A N 1
ATOM 1620 C CA . CYS A 1 205 ? -15.009 3.952 3.105 1.00 96.31 205 CYS A CA 1
ATOM 1621 C C . CYS A 1 205 ? -14.018 4.815 3.878 1.00 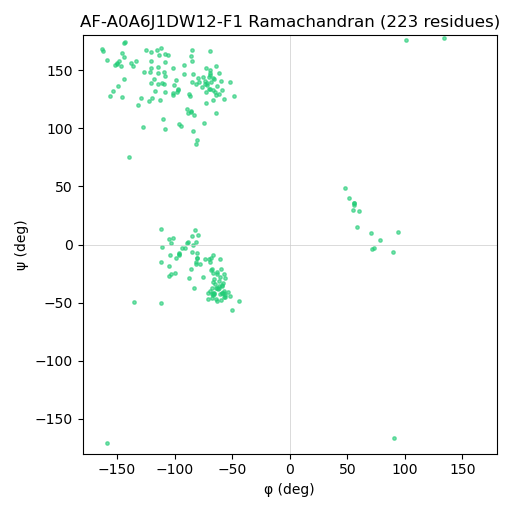96.31 205 CYS A C 1
ATOM 1623 O O . CYS A 1 205 ? -14.174 6.039 3.964 1.00 96.31 205 CYS A O 1
ATOM 1625 N N . LEU A 1 206 ? -12.979 4.173 4.410 1.00 96.00 206 LEU A N 1
ATOM 1626 C CA . LEU A 1 206 ? -11.799 4.875 4.902 1.00 96.00 206 LEU A CA 1
ATOM 1627 C C . LEU A 1 206 ? -11.137 5.633 3.751 1.00 96.00 206 LEU A C 1
ATOM 1629 O O . LEU A 1 206 ? -10.864 5.061 2.697 1.00 96.00 206 LEU A O 1
ATOM 1633 N N . GLN A 1 207 ? -10.860 6.916 3.966 1.00 95.56 207 GLN A N 1
ATOM 1634 C CA . GLN A 1 207 ? -10.212 7.764 2.975 1.00 95.56 207 GLN A CA 1
ATOM 1635 C C . GLN A 1 207 ? -9.318 8.809 3.643 1.00 95.56 207 GLN A C 1
ATOM 1637 O O . GLN A 1 207 ? -9.558 9.238 4.773 1.00 95.56 207 GLN A O 1
ATOM 1642 N N . ILE A 1 208 ? -8.293 9.255 2.924 1.00 94.88 208 ILE A N 1
ATOM 1643 C CA . ILE A 1 208 ? -7.522 10.442 3.294 1.00 94.88 208 ILE A CA 1
ATOM 1644 C C . ILE A 1 208 ? -8.363 11.707 3.060 1.00 94.88 208 ILE A C 1
ATOM 1646 O O . ILE A 1 208 ? -9.086 11.809 2.070 1.00 94.88 208 ILE A O 1
ATOM 1650 N N . GLU A 1 209 ? -8.298 12.681 3.971 1.00 95.06 209 GLU A N 1
ATOM 1651 C CA . GLU A 1 209 ? -9.073 13.932 3.848 1.00 95.06 209 GLU A CA 1
ATOM 1652 C C . GLU A 1 209 ? -8.740 14.683 2.547 1.00 95.06 209 GLU A C 1
ATOM 1654 O O . GLU A 1 209 ? -9.640 15.198 1.879 1.00 95.06 209 GLU A O 1
ATOM 1659 N N . SER A 1 210 ? -7.451 14.721 2.202 1.00 92.44 210 SER A N 1
ATOM 1660 C CA . SER A 1 210 ? -6.884 15.288 0.978 1.00 92.44 210 SER A CA 1
ATOM 1661 C C . SER A 1 210 ? -5.455 14.765 0.777 1.00 92.44 210 SER A C 1
ATOM 1663 O O . SER A 1 210 ? -4.872 14.194 1.699 1.00 92.44 210 SER A O 1
ATOM 1665 N N . SER A 1 211 ? -4.867 14.979 -0.404 1.00 84.19 211 SER A N 1
ATOM 1666 C CA . SER A 1 211 ? -3.523 14.489 -0.766 1.00 84.19 211 SER A CA 1
ATOM 1667 C C . SER A 1 211 ? -2.400 14.924 0.186 1.00 84.19 211 SER A C 1
ATOM 1669 O O . SER A 1 211 ? -1.430 14.194 0.352 1.00 84.19 211 SER A O 1
ATOM 1671 N N . ASN A 1 212 ? -2.542 16.082 0.837 1.00 85.38 212 ASN A N 1
ATOM 1672 C CA . ASN A 1 212 ? -1.541 16.645 1.751 1.00 85.38 212 ASN A CA 1
ATOM 1673 C C . ASN A 1 212 ? -1.924 16.507 3.234 1.00 85.38 212 ASN A C 1
ATOM 1675 O O . ASN A 1 212 ? -1.246 17.054 4.103 1.00 85.38 212 ASN A O 1
ATOM 1679 N N . SER A 1 213 ? -3.031 15.828 3.541 1.00 93.75 213 SER A N 1
ATOM 1680 C CA . SER A 1 213 ? -3.516 15.656 4.909 1.00 93.75 213 SER A CA 1
ATOM 1681 C C . SER A 1 213 ? -3.138 14.280 5.436 1.00 93.75 213 SER A C 1
ATOM 1683 O O . SER A 1 213 ? -3.315 13.270 4.762 1.00 93.75 213 SER A O 1
ATOM 1685 N N . SER A 1 214 ? -2.680 14.219 6.685 1.00 95.38 214 SER A N 1
ATOM 1686 C CA . SER A 1 214 ? -2.508 12.945 7.385 1.00 95.38 214 SER A CA 1
ATOM 1687 C C . SER A 1 214 ? -3.819 12.411 7.964 1.00 95.38 214 SER A C 1
ATOM 1689 O O . SER A 1 214 ? -3.853 11.307 8.498 1.00 95.38 214 SER A O 1
ATOM 1691 N N . LYS A 1 215 ? -4.912 13.176 7.913 1.00 96.50 215 LYS A N 1
ATOM 1692 C CA . LYS A 1 215 ? -6.157 12.799 8.582 1.00 96.50 215 LYS A CA 1
ATOM 1693 C C . LYS A 1 215 ? -6.918 11.751 7.785 1.00 96.50 215 LYS A C 1
ATOM 1695 O O . LYS A 1 215 ? -7.080 11.870 6.570 1.00 96.50 215 LYS A O 1
ATOM 1700 N N . ILE A 1 216 ? -7.480 10.801 8.521 1.00 97.56 216 ILE A N 1
ATOM 1701 C CA . ILE A 1 216 ? -8.358 9.768 7.986 1.00 97.56 216 ILE A CA 1
ATOM 1702 C C . ILE A 1 216 ? -9.806 10.131 8.290 1.00 97.56 216 ILE A C 1
ATOM 1704 O O . ILE A 1 216 ? -10.170 10.417 9.435 1.00 97.56 216 ILE A O 1
ATOM 1708 N N . VAL A 1 217 ? -10.627 10.110 7.251 1.00 97.44 217 VAL A N 1
ATOM 1709 C CA . VAL A 1 217 ? -12.058 10.395 7.293 1.00 97.44 217 VAL A CA 1
ATOM 1710 C C . VAL A 1 217 ? -12.843 9.231 6.706 1.00 97.44 217 VAL A C 1
ATOM 1712 O O . VAL A 1 217 ? -12.287 8.349 6.052 1.00 97.44 217 VAL A O 1
ATOM 1715 N N . THR A 1 218 ? -14.150 9.246 6.924 1.00 96.94 218 THR A N 1
ATOM 1716 C CA . THR A 1 218 ? -15.098 8.378 6.229 1.00 96.94 218 THR A CA 1
ATOM 1717 C C . THR A 1 218 ? -15.811 9.146 5.128 1.00 96.94 218 THR A C 1
ATOM 1719 O O . THR A 1 218 ? -16.323 10.232 5.376 1.00 96.94 218 THR A O 1
ATOM 1722 N N . ARG A 1 219 ? -15.870 8.609 3.909 1.00 96.12 219 ARG A N 1
ATOM 1723 C CA . ARG A 1 219 ? -16.640 9.189 2.791 1.00 96.12 219 ARG A CA 1
ATOM 1724 C C . ARG A 1 219 ? -17.454 8.114 2.094 1.00 96.12 219 ARG A C 1
ATOM 1726 O O . ARG A 1 219 ? -17.111 6.940 2.198 1.00 96.12 219 ARG A O 1
ATOM 1733 N N . SER A 1 220 ? -18.510 8.513 1.386 1.00 95.00 220 SER A N 1
ATOM 1734 C CA . SER A 1 220 ? -19.252 7.602 0.512 1.00 95.00 220 SER A CA 1
ATOM 1735 C C . SER A 1 220 ? -18.289 6.817 -0.380 1.00 95.00 220 SER A C 1
ATOM 1737 O O . SER A 1 220 ? -17.406 7.402 -1.013 1.00 95.00 220 SER A O 1
ATOM 1739 N N . CYS A 1 221 ? -18.419 5.491 -0.382 1.00 93.69 221 CYS A N 1
ATOM 1740 C CA . CYS A 1 221 ? -17.529 4.638 -1.158 1.00 93.69 221 CYS A CA 1
ATOM 1741 C C . CYS A 1 221 ? -17.717 4.892 -2.657 1.00 93.69 221 CYS A C 1
ATOM 1743 O O . CYS A 1 221 ? -18.836 4.873 -3.166 1.00 93.69 221 CYS A O 1
ATOM 1745 N N . ILE A 1 222 ? -16.611 5.078 -3.372 1.00 89.69 222 ILE A N 1
ATOM 1746 C CA . ILE A 1 222 ? -16.580 5.176 -4.834 1.00 89.69 222 ILE A CA 1
ATOM 1747 C C . ILE A 1 222 ? -15.806 3.985 -5.399 1.00 89.69 222 ILE A C 1
ATOM 1749 O O . ILE A 1 222 ? -14.944 3.444 -4.716 1.00 89.69 222 ILE A O 1
ATOM 1753 N N . CYS A 1 223 ? -16.108 3.577 -6.635 1.00 81.38 223 CYS A N 1
ATOM 1754 C CA . CYS A 1 223 ? -15.361 2.532 -7.354 1.00 81.38 223 CYS A CA 1
ATOM 1755 C C . CYS A 1 223 ? -15.251 1.182 -6.605 1.00 81.38 223 CYS A C 1
ATOM 1757 O O . CYS A 1 223 ? -14.228 0.504 -6.688 1.00 81.38 223 CYS A O 1
ATOM 1759 N N . ALA A 1 224 ? -16.301 0.797 -5.871 1.00 76.56 224 ALA A N 1
ATOM 1760 C CA . ALA A 1 224 ? -16.332 -0.430 -5.071 1.00 76.56 224 ALA A CA 1
ATOM 1761 C C . ALA A 1 224 ? -16.749 -1.701 -5.847 1.00 76.56 224 ALA A C 1
ATOM 1763 O O . ALA A 1 224 ? -16.666 -2.786 -5.278 1.00 76.56 224 ALA A O 1
ATOM 1764 N N . ASN A 1 225 ? -17.170 -1.571 -7.112 1.00 58.44 225 ASN A N 1
ATOM 1765 C CA . ASN A 1 225 ? -17.620 -2.679 -7.970 1.00 58.44 225 ASN A CA 1
ATOM 1766 C C . ASN A 1 225 ? -16.477 -3.286 -8.791 1.00 58.44 225 ASN A C 1
ATOM 1768 O O . ASN A 1 225 ? -15.679 -2.497 -9.345 1.00 58.44 225 ASN A O 1
#